Protein AF-A0A2T3JIX6-F1 (afdb_monomer)

Structure (mmCIF, N/CA/C/O backbone):
data_AF-A0A2T3JIX6-F1
#
_entry.id   AF-A0A2T3JIX6-F1
#
loop_
_atom_site.group_PDB
_atom_site.id
_atom_site.type_symbol
_atom_site.label_atom_id
_atom_site.label_alt_id
_atom_site.label_comp_id
_atom_site.label_asym_id
_atom_site.label_entity_id
_atom_site.label_seq_id
_atom_site.pdbx_PDB_ins_code
_atom_site.Cartn_x
_atom_site.Cartn_y
_atom_site.Cartn_z
_atom_site.occupancy
_atom_site.B_iso_or_equiv
_atom_site.auth_seq_id
_atom_site.auth_comp_id
_atom_site.auth_asym_id
_atom_site.auth_atom_id
_atom_site.pdbx_PDB_model_num
ATOM 1 N N . MET A 1 1 ? -4.091 0.700 -24.085 1.00 51.75 1 MET A N 1
ATOM 2 C CA . MET A 1 1 ? -4.841 1.792 -23.420 1.00 51.75 1 MET A CA 1
ATOM 3 C C . MET A 1 1 ? -4.729 3.030 -24.299 1.00 51.75 1 MET A C 1
ATOM 5 O O . MET A 1 1 ? -3.618 3.293 -24.739 1.00 51.75 1 MET A O 1
ATOM 9 N N . ASN A 1 2 ? -5.826 3.727 -24.624 1.00 71.25 2 ASN A N 1
ATOM 10 C CA . ASN A 1 2 ? -5.736 4.951 -25.437 1.00 71.25 2 ASN A CA 1
ATOM 11 C C . ASN A 1 2 ? -5.083 6.096 -24.624 1.00 71.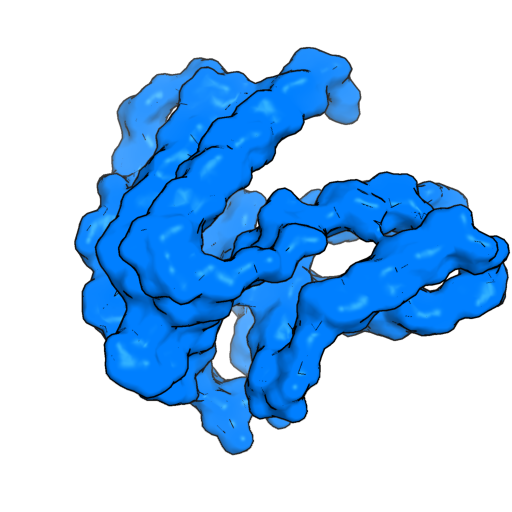25 2 ASN A C 1
ATOM 13 O O . ASN A 1 2 ? -5.014 6.024 -23.393 1.00 71.25 2 ASN A O 1
ATOM 17 N N . GLN A 1 3 ? -4.574 7.126 -25.305 1.00 70.81 3 GLN A N 1
ATOM 18 C CA . GLN A 1 3 ? -3.868 8.246 -24.663 1.00 70.81 3 GLN A CA 1
ATOM 19 C C . GLN A 1 3 ? -4.748 9.018 -23.665 1.00 70.81 3 GLN A C 1
ATOM 21 O O . GLN A 1 3 ? -4.260 9.422 -22.613 1.00 70.81 3 GLN A O 1
ATOM 26 N N . GLU A 1 4 ? -6.046 9.151 -23.934 1.00 72.88 4 GLU A N 1
ATOM 27 C CA . GLU A 1 4 ? -6.990 9.851 -23.054 1.00 72.88 4 GLU A CA 1
ATOM 28 C C . GLU A 1 4 ? -7.147 9.150 -21.700 1.00 72.88 4 GLU A C 1
ATOM 30 O O . GLU A 1 4 ? -7.058 9.788 -20.652 1.00 72.88 4 GLU A O 1
ATOM 35 N N . LYS A 1 5 ? -7.300 7.818 -21.695 1.00 68.25 5 LYS A N 1
ATOM 36 C CA . LYS A 1 5 ? -7.358 7.023 -20.458 1.00 68.25 5 LYS A CA 1
ATOM 37 C C . LYS A 1 5 ? -6.071 7.136 -19.647 1.00 68.25 5 LYS A C 1
ATOM 39 O O . LYS A 1 5 ? -6.138 7.196 -18.423 1.00 68.25 5 LYS A O 1
ATOM 44 N N . LYS A 1 6 ? -4.914 7.208 -20.312 1.00 67.69 6 LYS A N 1
ATOM 45 C CA . LYS A 1 6 ? -3.623 7.430 -19.646 1.00 67.69 6 LYS A CA 1
ATOM 46 C C . LYS A 1 6 ? -3.575 8.803 -18.959 1.00 67.69 6 LYS A C 1
ATOM 48 O O . LYS A 1 6 ? -3.275 8.860 -17.772 1.00 67.69 6 LYS A O 1
ATOM 53 N N . ALA A 1 7 ? -3.934 9.873 -19.669 1.00 75.25 7 ALA A N 1
ATOM 54 C CA . ALA A 1 7 ? -3.933 11.238 -19.133 1.00 75.25 7 ALA A CA 1
ATOM 55 C C . ALA A 1 7 ? -4.925 11.417 -17.968 1.00 75.25 7 ALA A C 1
ATOM 57 O O . ALA A 1 7 ? -4.628 12.098 -16.985 1.00 75.25 7 ALA A O 1
ATOM 58 N N . MET A 1 8 ? -6.090 10.763 -18.043 1.00 73.81 8 MET A N 1
ATOM 59 C CA . MET A 1 8 ? -7.035 10.697 -16.928 1.00 73.81 8 MET A CA 1
ATOM 60 C C . MET A 1 8 ? -6.398 10.007 -15.719 1.00 73.81 8 MET A C 1
ATOM 62 O O . MET A 1 8 ? -6.316 10.603 -14.650 1.00 73.81 8 MET A O 1
ATOM 66 N N . LEU A 1 9 ? -5.861 8.795 -15.870 1.00 66.19 9 LEU A N 1
ATOM 67 C CA . LEU A 1 9 ? -5.210 8.107 -14.751 1.00 66.19 9 LEU A CA 1
ATOM 68 C C . LEU A 1 9 ? -4.103 8.962 -14.120 1.00 66.19 9 LEU A C 1
ATOM 70 O O . LEU A 1 9 ? -4.109 9.148 -12.909 1.00 66.19 9 LEU A O 1
ATOM 74 N N . GLU A 1 10 ? -3.225 9.572 -14.914 1.00 71.44 10 GLU A N 1
ATOM 75 C CA . GLU A 1 10 ? -2.163 10.461 -14.421 1.00 71.44 10 GLU A CA 1
ATOM 76 C C . GLU A 1 10 ? -2.704 11.645 -13.606 1.00 71.44 10 GLU A C 1
ATOM 78 O O . GLU A 1 10 ? -2.185 11.947 -12.527 1.00 71.44 10 GLU A O 1
ATOM 83 N N . LYS A 1 11 ? -3.791 12.273 -14.064 1.00 79.00 11 LYS A N 1
ATOM 84 C CA . LYS A 1 11 ? -4.452 13.362 -13.335 1.00 79.00 11 LYS A CA 1
ATOM 85 C C . LYS A 1 11 ? -5.057 12.883 -12.016 1.00 79.00 11 LYS A C 1
ATOM 87 O O . LYS A 1 11 ? -4.941 13.583 -11.012 1.00 79.00 11 LYS A O 1
ATOM 92 N N . ALA A 1 12 ? -5.668 11.699 -11.992 1.00 72.56 12 ALA A N 1
ATOM 93 C CA . ALA A 1 12 ? -6.184 11.106 -10.760 1.00 72.56 12 ALA A CA 1
ATOM 94 C C . ALA A 1 12 ? -5.047 10.824 -9.769 1.00 72.56 12 ALA A C 1
ATOM 96 O O . ALA A 1 12 ? -5.126 11.282 -8.629 1.00 72.56 12 ALA A O 1
ATOM 97 N N . LEU A 1 13 ? -3.975 10.158 -10.228 1.00 75.00 13 LEU A N 1
ATOM 98 C CA . LEU A 1 13 ? -2.759 9.885 -9.448 1.00 75.00 13 LEU A CA 1
ATOM 99 C C . LEU A 1 13 ? -2.216 11.164 -8.814 1.00 75.00 13 LEU A C 1
ATOM 101 O O . LEU A 1 13 ? -1.870 11.171 -7.637 1.00 75.00 13 LEU A O 1
ATOM 105 N N . TYR A 1 14 ? -2.149 12.251 -9.581 1.00 81.00 14 TYR A N 1
ATOM 106 C CA . TYR A 1 14 ? -1.662 13.535 -9.093 1.00 81.00 14 TYR A CA 1
ATOM 107 C C . TYR A 1 14 ? -2.560 14.127 -7.998 1.00 81.00 14 TYR A C 1
ATOM 109 O O . TYR A 1 14 ? -2.063 14.547 -6.953 1.00 81.00 14 TYR A O 1
ATOM 117 N N . LEU A 1 15 ? -3.881 14.114 -8.199 1.00 83.50 15 LEU A N 1
ATOM 118 C CA . LEU A 1 15 ? -4.833 14.690 -7.248 1.00 83.50 15 LEU A CA 1
ATOM 119 C C . LEU A 1 15 ? -4.812 13.977 -5.897 1.00 83.50 15 LEU A C 1
ATOM 121 O O . LEU A 1 15 ? -4.695 14.640 -4.870 1.00 83.50 15 LEU A O 1
ATOM 125 N N . TYR A 1 16 ? -4.866 12.646 -5.863 1.00 84.44 16 TYR A N 1
ATOM 126 C CA . TYR A 1 16 ? -4.855 11.972 -4.566 1.00 84.44 16 TYR A CA 1
ATOM 127 C C . TYR A 1 16 ? -3.449 11.887 -3.952 1.00 84.44 16 TYR A C 1
ATOM 129 O O . TYR A 1 16 ? -3.345 11.814 -2.731 1.00 84.44 16 TYR A O 1
ATOM 137 N N . LYS A 1 17 ? -2.362 11.989 -4.738 1.00 88.12 17 LYS A N 1
ATOM 138 C CA . LYS A 1 17 ? -1.009 12.214 -4.189 1.00 88.12 17 LYS A CA 1
ATOM 139 C C . LYS A 1 17 ? -0.944 13.493 -3.363 1.00 88.12 17 LYS A C 1
ATOM 141 O O . LYS A 1 17 ? -0.400 13.466 -2.266 1.00 88.12 17 LYS A O 1
ATOM 146 N N . ILE A 1 18 ? -1.537 14.586 -3.843 1.00 89.06 18 ILE A N 1
ATOM 147 C CA . ILE A 1 18 ? -1.629 15.835 -3.072 1.00 89.06 18 ILE A CA 1
ATOM 148 C C . ILE A 1 18 ? -2.363 15.598 -1.747 1.00 89.06 18 ILE A C 1
ATOM 150 O O . ILE A 1 18 ? -1.921 16.055 -0.697 1.00 89.06 18 ILE A O 1
ATOM 154 N N . GLU A 1 19 ? -3.467 14.856 -1.777 1.00 92.12 19 GLU A N 1
ATOM 155 C CA . GLU A 1 19 ? -4.252 14.563 -0.573 1.00 92.12 19 GLU A CA 1
ATOM 156 C C . GLU A 1 19 ? -3.515 13.643 0.408 1.00 92.12 19 GLU A C 1
ATOM 158 O O . GLU A 1 19 ? -3.636 13.810 1.622 1.00 92.12 19 GLU A O 1
ATOM 163 N N . PHE A 1 20 ? -2.692 12.723 -0.096 1.00 93.12 20 PHE A N 1
ATOM 164 C CA . PHE A 1 20 ? -1.795 11.914 0.725 1.00 93.12 20 PHE A CA 1
ATOM 165 C C . PHE A 1 20 ? -0.772 12.783 1.457 1.00 93.12 20 PHE A C 1
ATOM 167 O O . PHE A 1 20 ? -0.615 12.657 2.671 1.00 93.12 20 PHE A O 1
ATOM 174 N N . VAL A 1 21 ? -0.124 13.706 0.737 1.00 92.00 21 VAL A N 1
ATOM 175 C CA . VAL A 1 21 ? 0.856 14.638 1.312 1.00 92.00 21 VAL A CA 1
ATOM 176 C C . VAL A 1 21 ? 0.207 15.502 2.387 1.00 92.00 21 VAL A C 1
ATOM 178 O O . VAL A 1 21 ? 0.692 15.527 3.514 1.00 92.00 21 VAL A O 1
ATOM 181 N N . LYS A 1 22 ? -0.956 16.100 2.105 1.00 93.81 22 LYS A N 1
ATOM 182 C CA . LYS A 1 22 ? -1.716 16.875 3.101 1.00 93.81 22 LYS A CA 1
ATOM 183 C C . LYS A 1 22 ? -2.040 16.056 4.352 1.00 93.81 22 LYS A C 1
ATOM 185 O O . LYS A 1 22 ? -1.955 16.558 5.474 1.00 93.81 22 LYS A O 1
ATOM 190 N N . ALA A 1 23 ? -2.443 14.796 4.183 1.00 94.12 23 ALA A N 1
ATOM 191 C CA . ALA A 1 23 ? -2.776 13.915 5.297 1.00 94.12 23 ALA A CA 1
ATOM 192 C C . ALA A 1 23 ? -1.540 13.565 6.149 1.00 94.12 23 ALA A C 1
ATOM 194 O O . ALA A 1 23 ? -1.624 13.531 7.387 1.00 94.12 23 ALA A O 1
ATOM 195 N N . ALA A 1 24 ? -0.398 13.341 5.502 1.00 94.38 24 ALA A N 1
ATOM 196 C CA . ALA A 1 24 ? 0.878 13.104 6.159 1.00 94.38 24 ALA A CA 1
ATOM 197 C C . ALA A 1 24 ? 1.371 14.355 6.906 1.00 94.38 24 ALA A C 1
ATOM 199 O O . ALA A 1 24 ? 1.625 14.276 8.108 1.00 94.38 24 ALA A O 1
ATOM 200 N N . GLU A 1 25 ? 1.378 15.525 6.264 1.00 94.12 25 GLU A N 1
ATOM 201 C CA . GLU A 1 25 ? 1.746 16.816 6.867 1.00 94.12 25 GLU A CA 1
ATOM 202 C C . GLU A 1 25 ? 0.890 17.140 8.094 1.00 94.12 25 GLU A C 1
ATOM 204 O O . GLU A 1 25 ? 1.413 17.425 9.174 1.00 94.12 25 GLU A O 1
ATOM 209 N N . LYS A 1 26 ? -0.438 16.997 7.977 1.00 94.00 26 LYS A N 1
ATOM 210 C CA . LYS A 1 26 ? -1.377 17.191 9.096 1.00 94.00 26 LYS A CA 1
ATOM 211 C C . LYS A 1 26 ? -1.073 16.272 10.281 1.00 94.00 26 LYS A C 1
ATOM 213 O O . LYS A 1 26 ? -1.377 16.609 11.424 1.00 94.00 26 LYS A O 1
ATOM 218 N N . SER A 1 27 ? -0.487 15.109 10.016 1.00 94.38 27 SER A N 1
ATOM 219 C CA . SER A 1 27 ? -0.112 14.130 11.036 1.00 94.38 27 SER A CA 1
ATOM 220 C C . SER A 1 27 ? 1.334 14.267 11.522 1.00 94.38 27 SER A C 1
ATOM 222 O O . SER A 1 27 ? 1.693 13.562 12.472 1.00 94.38 27 SER A O 1
ATOM 224 N N . ARG A 1 28 ? 2.131 15.157 10.905 1.00 94.69 28 ARG A N 1
ATOM 225 C CA . ARG A 1 28 ? 3.599 15.220 11.017 1.00 94.69 28 ARG A CA 1
ATOM 226 C C . ARG A 1 28 ? 4.252 13.861 10.740 1.00 94.69 28 ARG A C 1
ATOM 228 O O . ARG A 1 28 ? 5.137 13.438 11.475 1.00 94.69 28 ARG A O 1
ATOM 235 N N . ALA A 1 29 ? 3.726 13.152 9.744 1.00 96.06 29 ALA A N 1
ATOM 236 C CA . ALA A 1 29 ? 4.234 11.861 9.312 1.00 96.06 29 ALA A CA 1
ATOM 237 C C . ALA A 1 29 ? 5.460 12.042 8.406 1.00 96.06 29 ALA A C 1
ATOM 239 O O . ALA A 1 29 ? 5.522 12.994 7.628 1.00 96.06 29 ALA A O 1
ATOM 240 N N . GLU A 1 30 ? 6.406 11.113 8.492 1.00 95.69 30 GLU A N 1
ATOM 241 C CA . GLU A 1 30 ? 7.517 11.012 7.541 1.00 95.69 30 GLU A CA 1
ATOM 242 C C . GLU A 1 30 ? 7.007 10.388 6.241 1.00 95.69 30 GLU A C 1
ATOM 244 O O . GLU A 1 30 ? 6.217 9.449 6.294 1.00 95.69 30 GLU A O 1
ATOM 249 N N . ILE A 1 31 ? 7.428 10.901 5.082 1.00 94.62 31 ILE A N 1
ATOM 250 C CA . ILE A 1 31 ? 6.978 10.406 3.777 1.00 94.62 31 ILE A CA 1
ATOM 251 C C . ILE A 1 31 ? 8.169 9.865 2.997 1.00 94.62 31 ILE A C 1
ATOM 253 O O . ILE A 1 31 ? 9.113 10.607 2.731 1.00 94.62 31 ILE A O 1
ATOM 257 N N . ASN A 1 32 ? 8.059 8.620 2.534 1.00 93.38 32 ASN A N 1
ATOM 258 C CA . ASN A 1 32 ? 8.997 8.032 1.582 1.00 93.38 32 ASN A CA 1
ATOM 259 C C . ASN A 1 32 ? 8.276 7.785 0.254 1.00 93.38 32 ASN A C 1
ATOM 261 O O . ASN A 1 32 ? 7.358 6.966 0.165 1.00 93.38 32 ASN A O 1
ATOM 265 N N . TYR A 1 33 ? 8.683 8.513 -0.788 1.00 88.50 33 TYR A N 1
ATOM 266 C CA . TYR A 1 33 ? 8.044 8.446 -2.101 1.00 88.50 33 TYR A CA 1
ATOM 267 C C . TYR A 1 33 ? 8.621 7.329 -2.950 1.00 88.50 33 TYR A C 1
ATOM 269 O O . TYR A 1 33 ? 9.780 7.384 -3.362 1.00 88.50 33 TYR A O 1
ATOM 277 N N . LEU A 1 34 ? 7.769 6.374 -3.312 1.00 87.06 34 LEU A N 1
ATOM 278 C CA . LEU A 1 34 ? 8.092 5.391 -4.328 1.00 87.06 34 LEU A CA 1
ATOM 279 C C . LEU A 1 34 ? 6.831 4.733 -4.886 1.00 87.06 34 LEU A C 1
ATOM 281 O O . LEU A 1 34 ? 6.430 3.635 -4.503 1.00 87.06 34 LEU A O 1
ATOM 285 N N . GLY A 1 35 ? 6.190 5.430 -5.821 1.00 83.38 35 GLY A N 1
ATOM 286 C CA . GLY A 1 35 ? 5.043 4.880 -6.527 1.00 83.38 35 GLY A CA 1
ATOM 287 C C . GLY A 1 35 ? 5.465 3.742 -7.453 1.00 83.38 35 GLY A C 1
ATOM 288 O O . GLY A 1 35 ? 6.452 3.871 -8.181 1.00 83.38 35 GLY A O 1
ATOM 289 N N . GLN A 1 36 ? 4.667 2.676 -7.490 1.00 81.56 36 GLN A N 1
ATOM 290 C CA . GLN A 1 36 ? 4.875 1.467 -8.287 1.00 81.56 36 GLN A CA 1
ATOM 291 C C . GLN A 1 36 ? 5.279 1.807 -9.721 1.00 81.56 36 GLN A C 1
ATOM 293 O O . GLN A 1 36 ? 6.298 1.326 -10.200 1.00 81.56 36 GLN A O 1
ATOM 298 N N . HIS A 1 37 ? 4.574 2.750 -10.353 1.00 78.06 37 HIS A N 1
ATOM 299 C CA . HIS A 1 37 ? 4.809 3.199 -11.727 1.00 78.06 37 HIS A CA 1
ATOM 300 C C . HIS A 1 37 ? 6.268 3.564 -12.042 1.00 78.06 37 HIS A C 1
ATOM 302 O O . HIS A 1 37 ? 6.721 3.324 -13.158 1.00 78.06 37 HIS A O 1
ATOM 308 N N . SER A 1 38 ? 7.014 4.093 -11.066 1.00 74.12 38 SER A N 1
ATOM 309 C CA . SER A 1 38 ? 8.423 4.461 -11.248 1.00 74.12 38 SER A CA 1
ATOM 310 C C . SER A 1 38 ? 9.340 3.252 -11.465 1.00 74.12 38 SER A C 1
ATOM 312 O O . SER A 1 38 ? 10.257 3.326 -12.277 1.00 74.12 38 SER A O 1
ATOM 314 N N . LEU A 1 39 ? 9.058 2.130 -10.798 1.00 76.38 39 LEU A N 1
ATOM 315 C CA . LEU A 1 39 ? 9.734 0.853 -11.022 1.00 76.38 39 LEU A CA 1
ATOM 316 C C . LEU A 1 39 ? 9.152 0.131 -12.245 1.00 76.38 39 LEU A C 1
ATOM 318 O O . LEU A 1 39 ? 9.898 -0.438 -13.042 1.00 76.38 39 LEU A O 1
ATOM 322 N N . LEU A 1 40 ? 7.825 0.178 -12.415 1.00 73.81 40 LEU A N 1
ATOM 323 C CA . LEU A 1 40 ? 7.119 -0.495 -13.511 1.00 73.81 40 LEU A CA 1
ATOM 324 C C . LEU A 1 40 ? 7.676 -0.079 -14.872 1.00 73.81 40 LEU A C 1
ATOM 326 O O . LEU A 1 40 ? 8.023 -0.935 -15.677 1.00 73.81 40 LEU A O 1
ATOM 330 N N . TRP A 1 41 ? 7.819 1.222 -15.126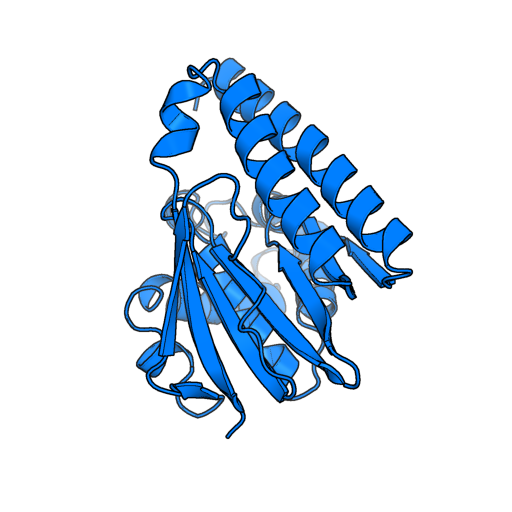 1.00 70.94 41 TRP A N 1
ATOM 331 C CA . TRP A 1 41 ? 8.283 1.701 -16.430 1.00 70.94 41 TRP A CA 1
ATOM 332 C C . TRP A 1 41 ? 9.734 1.325 -16.735 1.00 70.94 41 TRP A C 1
ATOM 334 O O . TRP A 1 41 ? 10.036 1.011 -17.882 1.00 70.94 41 TRP A O 1
ATOM 344 N N . GLY A 1 42 ? 10.611 1.290 -15.728 1.00 68.44 42 GLY A N 1
ATOM 345 C CA . GLY A 1 42 ? 12.008 0.871 -15.903 1.00 68.44 42 GLY A CA 1
ATOM 346 C C . GLY A 1 42 ? 12.185 -0.639 -16.109 1.00 68.44 42 GLY A C 1
ATOM 347 O O . GLY A 1 42 ? 13.254 -1.091 -16.518 1.00 68.44 42 GLY A O 1
ATOM 348 N N . THR A 1 43 ? 11.146 -1.433 -15.830 1.00 71.44 43 THR A N 1
ATOM 349 C CA . THR A 1 43 ? 11.209 -2.903 -15.835 1.00 71.44 43 THR A CA 1
ATOM 350 C C . THR A 1 43 ? 10.293 -3.562 -16.869 1.00 71.44 43 THR A C 1
ATOM 352 O O . THR A 1 43 ? 10.220 -4.787 -16.910 1.00 71.44 43 THR A O 1
ATOM 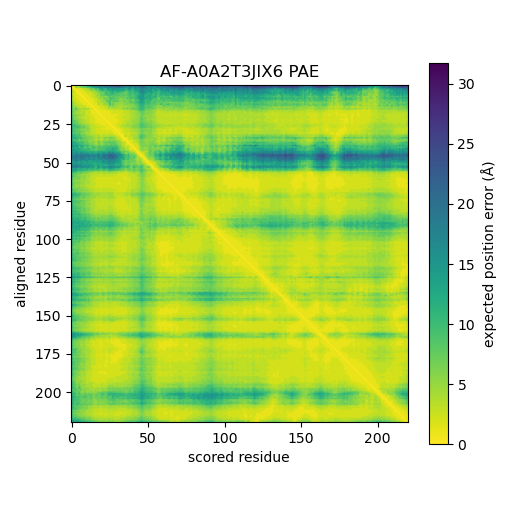355 N N . MET A 1 44 ? 9.613 -2.800 -17.733 1.00 70.75 44 MET A N 1
ATOM 356 C CA . MET A 1 44 ? 8.835 -3.343 -18.859 1.00 70.75 44 MET A CA 1
ATOM 357 C C . MET A 1 44 ? 9.754 -3.754 -20.023 1.00 70.75 44 MET A C 1
ATOM 359 O O . MET A 1 44 ? 10.608 -2.976 -20.434 1.00 70.75 44 MET A O 1
ATOM 363 N N . GLY A 1 45 ? 9.555 -4.944 -20.604 1.00 60.28 45 GLY A N 1
ATOM 364 C CA . GLY A 1 45 ? 10.330 -5.393 -21.770 1.00 60.28 45 GLY A CA 1
ATOM 365 C C . GLY A 1 45 ? 10.261 -6.898 -22.034 1.00 60.28 45 GLY A C 1
ATOM 366 O O . GLY A 1 45 ? 9.629 -7.632 -21.275 1.00 60.28 45 GLY A O 1
ATOM 367 N N . ALA A 1 46 ? 10.921 -7.353 -23.105 1.00 55.00 46 ALA A N 1
ATOM 368 C CA . ALA A 1 46 ? 10.926 -8.754 -23.546 1.00 55.00 46 ALA A CA 1
ATOM 369 C C . ALA A 1 46 ? 11.569 -9.728 -22.535 1.00 55.00 46 ALA A C 1
ATOM 371 O O . ALA A 1 46 ? 11.152 -10.882 -22.487 1.00 55.00 46 ALA A O 1
ATOM 372 N N . ASN A 1 47 ? 12.491 -9.261 -21.678 1.00 56.72 47 ASN A N 1
ATOM 373 C CA . ASN A 1 47 ? 12.970 -10.009 -20.501 1.00 56.72 47 ASN A CA 1
ATOM 374 C C . ASN A 1 47 ? 12.629 -9.297 -19.175 1.00 56.72 47 ASN A C 1
ATOM 376 O O . ASN A 1 47 ? 13.108 -9.668 -18.101 1.00 56.72 47 ASN A O 1
ATOM 380 N N . GLY A 1 48 ? 11.751 -8.296 -19.261 1.00 59.56 48 GLY A N 1
ATOM 381 C CA . GLY A 1 48 ? 11.252 -7.527 -18.141 1.00 59.56 48 GLY A CA 1
ATOM 382 C C . GLY A 1 48 ? 10.055 -8.199 -17.475 1.00 59.56 48 GLY A C 1
ATOM 383 O O . GLY A 1 48 ? 9.828 -9.413 -17.531 1.00 59.56 48 GLY A O 1
ATOM 384 N N . ILE A 1 49 ? 9.258 -7.400 -16.786 1.00 61.88 49 ILE A N 1
ATOM 385 C CA . ILE A 1 49 ? 8.071 -7.860 -16.082 1.00 61.88 49 ILE A CA 1
ATOM 386 C C . ILE A 1 49 ? 6.851 -7.595 -16.968 1.00 61.88 49 ILE A C 1
ATOM 388 O O . ILE A 1 49 ? 6.688 -6.501 -17.514 1.00 61.88 49 ILE A O 1
ATOM 392 N N . SER A 1 50 ? 6.019 -8.628 -17.151 1.00 65.12 50 SER A N 1
ATOM 393 C CA . SER A 1 50 ? 4.888 -8.589 -18.080 1.00 65.12 50 SER A CA 1
ATOM 394 C C . SER A 1 50 ? 3.925 -7.449 -17.728 1.00 65.12 50 SER A C 1
ATOM 396 O O . SER A 1 50 ? 3.474 -7.373 -16.585 1.00 65.12 50 SER A O 1
ATOM 398 N N . PRO A 1 51 ? 3.514 -6.609 -18.697 1.00 64.19 51 PRO A N 1
AT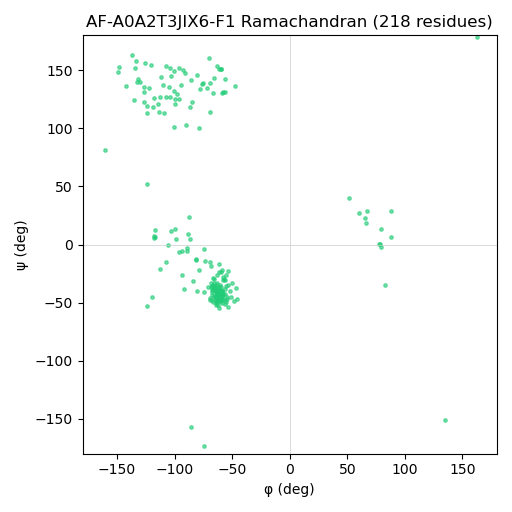OM 399 C CA . PRO A 1 51 ? 2.503 -5.577 -18.469 1.00 64.19 51 PRO A CA 1
ATOM 400 C C . PRO A 1 51 ? 1.181 -6.135 -17.924 1.00 64.19 51 PRO A C 1
ATOM 402 O O . PRO A 1 51 ? 0.498 -5.455 -17.165 1.00 64.19 51 PRO A O 1
ATOM 405 N N . ALA A 1 52 ? 0.833 -7.377 -18.282 1.00 64.75 52 ALA A N 1
ATOM 406 C CA . ALA A 1 52 ? -0.371 -8.047 -17.798 1.00 64.75 52 ALA A CA 1
ATOM 407 C C . ALA A 1 52 ? -0.288 -8.383 -16.303 1.00 64.75 52 ALA A C 1
ATOM 409 O O . ALA A 1 52 ? -1.280 -8.256 -15.595 1.00 64.75 52 ALA A O 1
ATOM 410 N N . PHE A 1 53 ? 0.900 -8.760 -15.821 1.00 64.81 53 PHE A N 1
ATOM 411 C CA . PHE A 1 53 ? 1.133 -9.039 -14.406 1.00 64.81 53 PHE A CA 1
ATOM 412 C C . PHE A 1 53 ? 0.988 -7.779 -13.534 1.00 64.81 53 PHE A C 1
ATOM 414 O O . PHE A 1 53 ? 0.583 -7.847 -12.378 1.00 64.81 53 PHE A O 1
ATOM 421 N N . TRP A 1 54 ? 1.283 -6.609 -14.096 1.00 69.00 54 TRP A N 1
ATOM 422 C CA . TRP A 1 54 ? 1.283 -5.362 -13.342 1.00 69.00 54 TRP A CA 1
ATOM 423 C C . TRP A 1 54 ? -0.092 -4.726 -13.133 1.00 69.00 54 TRP A C 1
ATOM 425 O O . TRP A 1 54 ? -0.238 -3.847 -12.279 1.00 69.00 54 TRP A O 1
ATOM 435 N N . PHE A 1 55 ? -1.122 -5.178 -13.851 1.00 64.75 55 PHE A N 1
ATOM 436 C CA . PHE A 1 55 ? -2.494 -4.789 -13.537 1.00 64.75 55 PHE A CA 1
ATOM 437 C C . PHE A 1 55 ? -2.916 -5.420 -12.206 1.00 64.75 55 PHE A C 1
ATOM 439 O O . PHE A 1 55 ? -3.039 -6.631 -12.093 1.00 64.75 55 PHE A O 1
ATOM 446 N N . GLY A 1 56 ? -3.142 -4.587 -11.186 1.00 70.56 56 GLY A N 1
ATOM 447 C CA . GLY A 1 56 ? -3.539 -5.053 -9.852 1.00 70.56 56 GLY A CA 1
ATOM 448 C C . GLY A 1 56 ? -2.373 -5.395 -8.918 1.00 70.56 56 GLY A C 1
ATOM 449 O O . GLY A 1 56 ? -2.605 -5.834 -7.792 1.00 70.56 56 GLY A O 1
ATOM 450 N N . VAL A 1 57 ? -1.124 -5.126 -9.314 1.00 86.62 57 VAL A N 1
ATOM 451 C CA . VAL A 1 57 ? 0.058 -5.463 -8.498 1.00 86.62 57 VAL A CA 1
ATOM 452 C C . VAL A 1 57 ? 0.113 -4.772 -7.132 1.00 86.62 57 VAL A C 1
ATOM 454 O O . VAL A 1 57 ? 0.810 -5.236 -6.232 1.00 86.62 57 VAL A O 1
ATOM 457 N N . CYS A 1 58 ? -0.678 -3.714 -6.940 1.00 92.50 58 CYS A N 1
ATOM 458 C CA . CYS A 1 58 ? -0.883 -3.070 -5.645 1.00 92.50 58 CYS A CA 1
ATOM 459 C C . CYS A 1 58 ? -1.153 -4.074 -4.509 1.00 92.50 58 CYS A C 1
ATOM 461 O O . CYS A 1 58 ? -0.619 -3.905 -3.416 1.00 92.50 58 CYS A O 1
ATOM 463 N N . ALA A 1 59 ? -1.887 -5.160 -4.775 1.00 94.06 59 ALA A N 1
ATOM 464 C CA . ALA A 1 59 ? -2.129 -6.220 -3.799 1.00 94.06 59 ALA A CA 1
ATOM 465 C C . ALA A 1 59 ? -0.844 -6.950 -3.388 1.00 94.06 59 ALA A C 1
ATOM 467 O O . ALA A 1 59 ? -0.568 -7.095 -2.197 1.00 94.06 59 ALA A O 1
ATOM 468 N N . GLY A 1 60 ? -0.024 -7.354 -4.364 1.00 94.69 60 GLY A N 1
ATOM 469 C CA . GLY A 1 60 ? 1.261 -8.002 -4.099 1.00 94.69 60 GLY A CA 1
ATOM 470 C C . GLY A 1 60 ? 2.216 -7.075 -3.351 1.00 94.69 60 GLY A C 1
ATOM 471 O O . GLY A 1 60 ? 2.807 -7.481 -2.356 1.00 94.69 60 GLY A O 1
ATOM 472 N N . LEU A 1 61 ? 2.296 -5.810 -3.769 1.00 95.50 61 LEU A N 1
ATOM 473 C CA . LEU A 1 61 ? 3.121 -4.790 -3.119 1.00 95.50 61 LEU A CA 1
ATOM 474 C C . LEU A 1 61 ? 2.686 -4.521 -1.672 1.00 95.50 61 LEU A C 1
ATOM 476 O O . LEU A 1 61 ? 3.534 -4.418 -0.794 1.00 95.50 61 LEU A O 1
ATOM 480 N N . ALA A 1 62 ? 1.383 -4.435 -1.397 1.00 97.50 62 ALA A N 1
ATOM 481 C CA . ALA A 1 62 ? 0.859 -4.235 -0.044 1.00 97.50 62 ALA A CA 1
ATOM 482 C C . ALA A 1 62 ? 1.171 -5.424 0.888 1.00 97.50 62 ALA A C 1
ATOM 484 O O . ALA A 1 62 ? 1.504 -5.241 2.064 1.00 97.50 62 ALA A O 1
ATOM 485 N N . ILE A 1 63 ? 1.098 -6.650 0.363 1.00 97.75 63 ILE A N 1
ATOM 486 C CA . ILE A 1 63 ? 1.464 -7.866 1.100 1.00 97.75 63 ILE A CA 1
ATOM 487 C C . ILE A 1 63 ? 2.973 -7.893 1.377 1.00 97.75 63 ILE A C 1
ATOM 489 O O . ILE A 1 63 ? 3.373 -8.122 2.517 1.00 97.75 63 ILE A O 1
ATOM 493 N N . GLU A 1 64 ? 3.812 -7.627 0.374 1.00 97.25 64 GLU A N 1
ATOM 494 C CA . GLU A 1 64 ? 5.271 -7.593 0.550 1.00 97.25 64 GLU A CA 1
ATOM 495 C C . GLU A 1 64 ? 5.712 -6.476 1.499 1.00 97.25 64 GLU A C 1
ATOM 497 O O . GLU A 1 64 ? 6.526 -6.722 2.388 1.00 97.25 64 GLU A O 1
ATOM 502 N N . TRP A 1 65 ? 5.100 -5.290 1.423 1.00 98.00 65 TRP A N 1
ATOM 503 C CA . TRP A 1 65 ? 5.348 -4.221 2.393 1.00 98.00 65 TRP A CA 1
ATOM 504 C C . TRP A 1 65 ? 5.107 -4.697 3.828 1.00 98.00 65 TRP A C 1
ATOM 506 O O . TRP A 1 65 ? 5.944 -4.483 4.704 1.00 98.00 65 TRP A O 1
ATOM 516 N N . THR A 1 66 ? 4.001 -5.414 4.058 1.00 98.19 66 THR A N 1
ATOM 517 C CA . THR A 1 66 ? 3.679 -5.986 5.374 1.00 98.19 66 THR A CA 1
ATOM 518 C C . THR A 1 66 ? 4.768 -6.954 5.831 1.00 98.19 66 THR A C 1
ATOM 520 O O . THR A 1 66 ? 5.229 -6.864 6.969 1.00 98.19 66 THR A O 1
ATOM 523 N N . LYS A 1 67 ? 5.227 -7.849 4.947 1.00 97.81 67 LYS A N 1
ATOM 524 C CA . LYS A 1 67 ? 6.264 -8.833 5.285 1.00 97.81 67 LYS A CA 1
ATOM 525 C C . LYS A 1 67 ? 7.580 -8.182 5.685 1.00 97.81 67 LYS A C 1
ATOM 527 O O . LYS A 1 67 ? 8.157 -8.548 6.705 1.00 97.81 67 LYS A O 1
ATOM 532 N N . TYR A 1 68 ? 8.022 -7.200 4.906 1.00 96.69 68 TYR A N 1
ATOM 533 C CA . TYR A 1 68 ? 9.237 -6.439 5.183 1.00 96.69 68 TYR A CA 1
ATOM 534 C C . TYR A 1 68 ? 9.121 -5.666 6.496 1.00 96.69 68 TYR A C 1
ATOM 536 O O . TYR A 1 68 ? 10.043 -5.699 7.311 1.00 96.69 68 TYR A O 1
ATOM 544 N N . ARG A 1 69 ? 7.972 -5.025 6.739 1.00 95.88 69 ARG A N 1
ATOM 545 C CA . ARG A 1 69 ? 7.754 -4.226 7.947 1.00 95.88 69 ARG A CA 1
ATOM 546 C C . ARG A 1 69 ? 7.793 -5.073 9.217 1.00 95.88 69 ARG A C 1
ATOM 548 O O . ARG A 1 69 ? 8.403 -4.646 10.193 1.00 95.88 69 ARG A O 1
ATOM 555 N N . VAL A 1 70 ? 7.214 -6.278 9.195 1.00 96.38 70 VAL A N 1
ATOM 556 C CA . VAL A 1 70 ? 7.224 -7.210 10.340 1.00 96.38 70 VAL A CA 1
ATOM 557 C C . VAL A 1 70 ? 8.641 -7.573 10.774 1.00 96.38 70 VAL A C 1
ATOM 559 O O . VAL A 1 70 ? 8.909 -7.629 11.971 1.00 96.38 70 VAL A O 1
ATOM 562 N N . VAL A 1 71 ? 9.554 -7.773 9.824 1.00 94.75 71 VAL A N 1
ATOM 563 C CA . VAL A 1 71 ? 10.957 -8.113 10.117 1.00 94.75 71 VAL A CA 1
ATOM 564 C C . VAL A 1 71 ? 11.854 -6.882 10.312 1.00 94.75 71 VAL A C 1
ATOM 566 O O . VAL A 1 71 ? 13.069 -7.020 10.396 1.00 94.75 71 VAL A O 1
ATOM 569 N N . GLY A 1 72 ? 11.278 -5.676 10.385 1.00 93.38 72 GLY A N 1
ATOM 570 C CA . GLY A 1 72 ? 12.016 -4.431 10.624 1.00 93.38 72 GLY A CA 1
ATOM 571 C C . GLY A 1 72 ? 12.734 -3.852 9.400 1.00 93.38 72 GLY A C 1
ATOM 572 O O . GLY A 1 72 ? 13.542 -2.940 9.553 1.00 93.38 72 GLY A O 1
ATOM 573 N N . ASN A 1 73 ? 12.433 -4.337 8.192 1.00 94.00 73 ASN A N 1
ATOM 574 C CA . ASN A 1 73 ? 13.059 -3.879 6.952 1.00 94.00 73 ASN A CA 1
ATOM 575 C C . ASN A 1 73 ? 12.221 -2.808 6.236 1.00 94.00 73 ASN A C 1
ATOM 577 O O . ASN A 1 73 ? 10.990 -2.784 6.314 1.00 94.00 73 ASN A O 1
ATOM 581 N N . SER A 1 74 ? 12.897 -1.938 5.478 1.00 92.75 74 SER A N 1
ATOM 582 C CA . SER A 1 74 ? 12.257 -0.923 4.632 1.00 92.75 74 SER A CA 1
ATOM 583 C C . SER A 1 74 ? 11.993 -1.471 3.231 1.00 92.75 74 SER A C 1
ATOM 585 O O . SER A 1 74 ? 12.898 -1.541 2.395 1.00 92.75 74 SER A O 1
ATOM 587 N N . PHE A 1 75 ? 10.736 -1.827 2.954 1.00 93.50 75 PHE A N 1
ATOM 588 C CA . PHE A 1 75 ? 10.326 -2.248 1.612 1.00 93.50 75 PHE A CA 1
ATOM 589 C C . PHE A 1 75 ? 10.531 -1.138 0.578 1.00 93.50 75 PHE A C 1
ATOM 591 O O . PHE A 1 75 ? 10.983 -1.400 -0.534 1.00 93.50 75 PHE A O 1
ATOM 598 N N . VAL A 1 76 ? 10.249 0.113 0.957 1.00 92.94 76 VAL A N 1
ATOM 599 C CA . VAL A 1 76 ? 10.409 1.271 0.071 1.00 92.94 76 VAL A CA 1
ATOM 600 C C . VAL A 1 76 ? 11.876 1.470 -0.316 1.00 92.94 76 VAL A C 1
ATOM 602 O O . VAL A 1 76 ? 12.163 1.667 -1.491 1.00 92.94 76 VAL A O 1
ATOM 605 N N . SER A 1 77 ? 12.825 1.309 0.609 1.00 91.75 77 SER A N 1
ATOM 606 C CA . SER A 1 77 ? 14.258 1.387 0.279 1.00 91.75 77 SER A CA 1
ATOM 607 C C . SER A 1 77 ? 14.716 0.237 -0.630 1.00 91.75 77 SER A C 1
ATOM 609 O O . SER A 1 77 ? 15.532 0.441 -1.531 1.00 91.75 77 SER A O 1
ATOM 611 N N . THR A 1 78 ? 14.181 -0.975 -0.441 1.00 91.12 78 THR A N 1
ATOM 612 C CA . THR A 1 78 ? 14.473 -2.115 -1.329 1.00 91.12 78 THR A CA 1
ATOM 613 C C . THR A 1 78 ? 13.932 -1.885 -2.739 1.00 91.12 78 THR A C 1
ATOM 615 O O . THR A 1 78 ? 14.645 -2.103 -3.719 1.00 91.12 78 THR A O 1
ATOM 618 N N . LEU A 1 79 ? 12.698 -1.395 -2.858 1.00 90.31 79 LEU A N 1
ATOM 619 C CA . LEU A 1 79 ? 12.114 -1.028 -4.143 1.00 90.31 79 LEU A CA 1
ATOM 620 C C . LEU A 1 79 ? 12.895 0.119 -4.817 1.00 90.31 79 LEU A C 1
ATOM 622 O O . LEU A 1 79 ? 13.014 0.125 -6.039 1.00 90.31 79 LEU A O 1
ATOM 626 N N . ASP A 1 80 ? 13.443 1.075 -4.060 1.00 90.19 80 ASP A N 1
ATOM 627 C CA . ASP A 1 80 ? 14.244 2.172 -4.623 1.00 90.19 80 ASP A CA 1
ATOM 628 C C . ASP A 1 80 ? 15.604 1.688 -5.145 1.00 90.19 80 ASP A C 1
ATOM 630 O O . ASP A 1 80 ? 16.066 2.090 -6.217 1.00 90.19 80 ASP A O 1
ATOM 634 N N . SER A 1 81 ? 16.206 0.729 -4.441 1.00 89.38 81 SER A N 1
ATOM 635 C CA . SER A 1 81 ? 17.409 0.034 -4.911 1.00 89.38 81 SER A CA 1
ATOM 636 C C . SER A 1 81 ? 17.133 -0.705 -6.223 1.00 89.38 81 SER A C 1
ATOM 638 O O . SER A 1 81 ? 17.912 -0.614 -7.171 1.00 89.38 81 SER A O 1
ATOM 640 N N . ALA A 1 82 ? 15.978 -1.369 -6.321 1.00 87.81 82 ALA A N 1
ATOM 641 C CA . ALA A 1 82 ? 15.536 -2.027 -7.547 1.00 87.81 82 ALA A CA 1
ATOM 642 C C . ALA A 1 82 ? 15.236 -1.030 -8.673 1.00 87.81 82 ALA A C 1
ATOM 644 O O . ALA A 1 82 ? 15.572 -1.276 -9.827 1.00 87.81 82 ALA A O 1
ATOM 645 N N . ARG A 1 83 ? 14.644 0.125 -8.354 1.00 86.81 83 ARG A N 1
ATOM 646 C CA . ARG A 1 83 ? 14.433 1.209 -9.319 1.00 86.81 83 ARG A CA 1
ATOM 647 C C . ARG A 1 83 ? 15.767 1.686 -9.881 1.00 86.81 83 ARG A C 1
ATOM 649 O O . ARG A 1 83 ? 15.897 1.816 -11.092 1.00 86.81 83 ARG A O 1
ATOM 656 N N . SER A 1 84 ? 16.755 1.901 -9.021 1.00 86.69 84 SER A N 1
ATOM 657 C CA . SER A 1 84 ? 18.099 2.304 -9.435 1.00 86.69 84 SER A CA 1
ATOM 658 C C . SER A 1 84 ? 18.725 1.258 -10.360 1.00 86.69 84 SER A C 1
ATOM 660 O O . SER A 1 84 ? 19.149 1.601 -11.461 1.00 86.69 84 SER A O 1
ATOM 662 N N . GLU A 1 85 ? 18.670 -0.025 -9.981 1.00 87.12 85 GLU A N 1
ATOM 663 C CA . GLU A 1 85 ? 19.134 -1.151 -10.806 1.00 87.12 85 GLU A CA 1
ATOM 664 C C . GLU A 1 85 ? 18.448 -1.189 -12.187 1.00 87.12 85 GLU A C 1
ATOM 666 O O . GLU A 1 85 ? 19.101 -1.444 -13.199 1.00 87.12 85 GLU A O 1
ATOM 671 N N . ALA A 1 86 ? 17.152 -0.869 -12.270 1.00 83.50 86 ALA A N 1
ATOM 672 C CA . ALA A 1 86 ? 16.416 -0.848 -13.536 1.00 83.50 86 ALA A CA 1
ATOM 673 C C . ALA A 1 86 ? 16.951 0.201 -14.525 1.00 83.50 86 ALA A C 1
ATOM 675 O O . ALA A 1 86 ? 16.907 -0.029 -15.735 1.00 83.50 86 ALA A O 1
ATOM 676 N N . PHE A 1 87 ? 17.441 1.339 -14.028 1.00 81.69 87 PHE A N 1
ATOM 677 C CA . PHE A 1 87 ? 17.888 2.453 -14.869 1.00 81.69 87 PHE A CA 1
ATOM 678 C C . PHE A 1 87 ? 19.384 2.439 -15.179 1.00 81.69 87 PHE A C 1
ATOM 680 O O . PHE A 1 87 ? 19.775 2.984 -16.209 1.00 81.69 87 PHE A O 1
ATOM 687 N N . ILE A 1 88 ? 20.212 1.833 -14.324 1.00 85.00 88 ILE A N 1
ATOM 688 C CA . ILE A 1 88 ? 21.678 1.904 -14.460 1.00 85.00 88 ILE A CA 1
ATOM 689 C C . ILE A 1 88 ? 22.331 0.564 -14.811 1.00 85.00 88 ILE A C 1
ATOM 691 O O . ILE A 1 88 ? 23.441 0.557 -15.336 1.00 85.00 88 ILE A O 1
ATOM 695 N N . THR A 1 89 ? 21.660 -0.561 -14.550 1.00 83.31 89 THR A N 1
ATOM 696 C CA . THR A 1 89 ? 22.240 -1.899 -14.723 1.00 83.31 89 THR A CA 1
ATOM 697 C C . THR A 1 89 ? 21.677 -2.583 -15.978 1.00 83.31 89 THR A C 1
ATOM 699 O O . THR A 1 89 ? 20.455 -2.556 -16.201 1.00 83.31 89 THR A O 1
ATOM 702 N N . PRO A 1 90 ? 22.518 -3.235 -16.808 1.00 82.06 90 PRO A N 1
ATOM 703 C CA . PRO A 1 90 ? 22.056 -4.056 -17.927 1.00 82.06 90 PRO A CA 1
ATOM 704 C C . PRO A 1 90 ? 21.088 -5.156 -17.479 1.00 82.06 90 PRO A C 1
ATOM 706 O O . PRO A 1 90 ? 21.276 -5.769 -16.434 1.00 82.06 90 PRO A O 1
ATOM 709 N N . GLU A 1 91 ? 20.066 -5.451 -18.288 1.00 76.69 91 GLU A N 1
ATOM 710 C CA . GLU A 1 91 ? 18.959 -6.359 -17.930 1.00 76.69 91 GLU A CA 1
ATOM 711 C C . GLU A 1 91 ? 19.407 -7.737 -17.411 1.00 76.69 91 GLU A C 1
ATOM 713 O O . GLU A 1 91 ? 18.857 -8.232 -16.430 1.00 76.69 91 GLU A O 1
ATOM 718 N N . LYS A 1 92 ? 20.447 -8.326 -18.014 1.00 79.00 92 LYS A N 1
ATOM 719 C CA . LYS A 1 92 ? 20.975 -9.654 -17.649 1.00 79.00 92 LYS A CA 1
ATOM 720 C C . LYS A 1 92 ? 21.668 -9.700 -16.282 1.00 79.00 92 LYS A C 1
ATOM 722 O O . LYS A 1 92 ? 21.908 -10.785 -15.762 1.00 79.00 92 LYS A O 1
ATOM 727 N N . GLU A 1 93 ? 21.994 -8.545 -15.711 1.00 81.75 93 GLU A N 1
ATOM 728 C CA . GLU A 1 93 ? 22.751 -8.415 -14.463 1.00 81.75 93 GLU A CA 1
ATOM 729 C C . GLU A 1 93 ? 21.862 -7.996 -13.279 1.00 81.75 93 GLU A C 1
ATOM 731 O O . GLU A 1 93 ? 22.345 -7.894 -12.152 1.00 81.75 93 GLU A O 1
ATOM 736 N N . ARG A 1 94 ? 20.555 -7.791 -13.514 1.00 84.19 94 ARG A N 1
ATOM 737 C CA . ARG A 1 94 ? 19.600 -7.283 -12.519 1.00 84.19 94 ARG A CA 1
ATOM 738 C C . ARG A 1 94 ? 19.146 -8.379 -11.552 1.00 84.19 94 ARG A C 1
ATOM 740 O O . ARG A 1 94 ? 18.264 -9.176 -11.874 1.00 84.19 94 ARG A O 1
ATOM 747 N N . LYS A 1 95 ? 19.723 -8.428 -10.354 1.00 83.44 95 LYS A N 1
ATOM 748 C CA . LYS A 1 95 ? 19.435 -9.456 -9.338 1.00 83.44 95 LYS A CA 1
ATOM 749 C C . LYS A 1 95 ? 18.330 -9.036 -8.370 1.00 83.44 95 LYS A C 1
ATOM 751 O O . LYS A 1 95 ? 17.507 -9.874 -7.999 1.00 83.44 95 LYS A O 1
ATOM 756 N N . ILE A 1 96 ? 18.279 -7.762 -7.976 1.00 85.19 96 ILE A N 1
ATOM 757 C CA . ILE A 1 96 ? 17.314 -7.271 -6.974 1.00 85.19 96 ILE A CA 1
ATOM 758 C C . ILE A 1 96 ? 15.903 -7.302 -7.565 1.00 85.19 96 ILE A C 1
ATOM 760 O O . ILE A 1 96 ? 14.975 -7.833 -6.950 1.00 85.19 96 ILE A O 1
ATOM 764 N N . ILE A 1 97 ? 15.750 -6.811 -8.796 1.00 82.88 97 ILE A N 1
ATOM 765 C CA . ILE A 1 97 ? 14.476 -6.820 -9.527 1.00 82.88 97 ILE A CA 1
ATOM 766 C C . ILE A 1 97 ? 13.946 -8.241 -9.717 1.00 82.88 97 ILE A C 1
ATOM 768 O O . ILE A 1 97 ? 12.752 -8.465 -9.539 1.00 82.88 97 ILE A O 1
ATOM 772 N N . ALA A 1 98 ? 14.808 -9.202 -10.061 1.00 80.94 98 ALA A N 1
ATOM 773 C CA . ALA A 1 98 ? 14.394 -10.586 -10.283 1.00 80.94 98 ALA A CA 1
ATOM 774 C C . ALA A 1 98 ? 13.825 -11.227 -9.006 1.00 80.94 98 ALA A C 1
ATOM 776 O O . ALA A 1 98 ? 12.780 -11.879 -9.062 1.00 80.94 98 ALA A O 1
ATOM 777 N N . SER A 1 99 ? 14.468 -10.990 -7.856 1.00 84.75 99 SER A N 1
ATOM 778 C CA . SER A 1 99 ? 13.975 -11.460 -6.556 1.00 84.75 99 SER A CA 1
ATOM 779 C C . SER A 1 99 ? 12.638 -10.811 -6.198 1.00 84.75 99 SER A C 1
ATOM 781 O O . SER A 1 99 ? 11.656 -11.510 -5.952 1.00 84.75 99 SER A O 1
ATOM 783 N N . LEU A 1 100 ? 12.565 -9.476 -6.250 1.00 87.25 100 LEU A N 1
ATOM 784 C CA . LEU A 1 100 ? 11.342 -8.735 -5.930 1.00 87.25 100 LEU A CA 1
ATOM 785 C C . LEU A 1 100 ? 10.173 -9.130 -6.828 1.00 87.25 100 LEU A C 1
ATOM 787 O O . LEU A 1 100 ? 9.055 -9.284 -6.346 1.00 87.25 100 LEU A O 1
ATOM 791 N N . LYS A 1 101 ? 10.423 -9.324 -8.127 1.00 84.75 101 LYS A N 1
ATOM 792 C CA . LYS A 1 101 ? 9.417 -9.790 -9.085 1.00 84.75 101 LYS A CA 1
ATOM 793 C C . LYS A 1 101 ? 8.768 -11.079 -8.598 1.00 84.75 101 LYS A C 1
ATOM 795 O O . LYS A 1 101 ? 7.548 -11.135 -8.507 1.00 84.75 101 LYS A O 1
ATOM 800 N N . ALA A 1 102 ? 9.570 -12.094 -8.280 1.00 85.69 102 ALA A N 1
ATOM 801 C CA . ALA A 1 102 ? 9.060 -13.397 -7.867 1.00 85.69 102 ALA A CA 1
ATOM 802 C C . ALA A 1 102 ? 8.235 -13.309 -6.573 1.00 85.69 102 ALA A C 1
ATOM 804 O O . ALA A 1 102 ? 7.186 -13.950 -6.457 1.00 85.69 102 ALA A O 1
ATOM 805 N N . ASP A 1 103 ? 8.674 -12.487 -5.620 1.00 91.00 103 ASP A N 1
ATOM 806 C CA . ASP A 1 103 ? 7.987 -12.302 -4.343 1.00 91.00 103 ASP A CA 1
ATOM 807 C C . ASP A 1 103 ? 6.655 -11.561 -4.511 1.00 91.00 103 ASP A C 1
ATOM 809 O O . ASP A 1 103 ? 5.613 -12.040 -4.052 1.00 91.00 103 ASP A O 1
ATOM 813 N N . ILE A 1 104 ? 6.659 -10.451 -5.254 1.00 91.06 104 ILE A N 1
ATOM 814 C CA . ILE A 1 104 ? 5.457 -9.670 -5.566 1.00 91.06 104 ILE A CA 1
ATOM 815 C C . ILE A 1 104 ? 4.476 -10.507 -6.400 1.00 91.06 104 ILE A C 1
ATOM 817 O O . ILE A 1 104 ? 3.277 -10.482 -6.123 1.00 91.06 104 ILE A O 1
ATOM 821 N N . GLU A 1 105 ? 4.958 -11.283 -7.378 1.00 88.31 105 GLU A N 1
ATOM 822 C CA . GLU A 1 105 ? 4.145 -12.202 -8.188 1.00 88.31 105 GLU A CA 1
ATOM 823 C C . GLU A 1 105 ? 3.441 -13.242 -7.331 1.00 88.31 105 GLU A C 1
ATOM 825 O O . GLU A 1 105 ? 2.222 -13.421 -7.429 1.00 88.31 105 GLU A O 1
ATOM 830 N N . ARG A 1 106 ? 4.198 -13.911 -6.463 1.00 91.75 106 ARG A N 1
ATOM 831 C CA . ARG A 1 106 ? 3.659 -14.913 -5.547 1.00 91.75 106 ARG A CA 1
ATOM 832 C C . ARG A 1 106 ? 2.618 -14.300 -4.616 1.00 91.75 106 ARG A C 1
ATOM 834 O O . ARG A 1 106 ? 1.547 -14.875 -4.450 1.00 91.75 106 ARG A O 1
ATOM 841 N N . SER A 1 107 ? 2.895 -13.130 -4.050 1.00 94.75 107 SER A N 1
ATOM 842 C CA . SER A 1 107 ? 1.963 -12.442 -3.155 1.00 94.75 107 SER A CA 1
ATOM 843 C C . SER A 1 107 ? 0.709 -11.947 -3.857 1.00 94.75 107 SER A C 1
ATOM 845 O O . SER A 1 107 ? -0.387 -12.128 -3.335 1.00 94.75 107 SER A O 1
ATOM 847 N N . HIS A 1 108 ? 0.833 -11.397 -5.064 1.00 92.25 108 HIS A N 1
ATOM 848 C CA . HIS A 1 108 ? -0.314 -10.955 -5.851 1.00 92.25 108 HIS A CA 1
ATOM 849 C C . HIS A 1 108 ? -1.249 -12.123 -6.201 1.00 92.25 108 HIS A C 1
ATOM 851 O O . HIS A 1 108 ? -2.460 -12.013 -6.030 1.00 92.25 108 HIS A O 1
ATOM 857 N N . ARG A 1 109 ? -0.703 -13.281 -6.604 1.00 91.38 109 ARG A N 1
ATOM 858 C CA . ARG A 1 109 ? -1.505 -14.497 -6.859 1.00 91.38 109 ARG A CA 1
ATOM 859 C C . ARG A 1 109 ? -2.250 -14.998 -5.619 1.00 91.38 109 ARG A C 1
ATOM 861 O O . ARG A 1 109 ? -3.253 -15.689 -5.751 1.00 91.38 109 ARG A O 1
ATOM 868 N N . LEU A 1 110 ? -1.762 -14.658 -4.429 1.00 94.00 110 LEU A N 1
ATOM 869 C CA . LEU A 1 110 ? -2.348 -15.032 -3.144 1.00 94.00 110 LEU A CA 1
ATOM 870 C C . LEU A 1 110 ? -3.181 -13.905 -2.511 1.00 94.00 110 LEU A C 1
ATOM 872 O O . LEU A 1 110 ? -3.532 -14.011 -1.338 1.00 94.00 110 LEU A O 1
ATOM 876 N N . GLN A 1 111 ? -3.529 -12.847 -3.254 1.00 92.69 111 GLN A N 1
ATOM 877 C CA . GLN A 1 111 ? -4.273 -11.696 -2.716 1.00 92.69 111 GLN A CA 1
ATOM 878 C C . GLN A 1 111 ? -5.631 -12.064 -2.096 1.00 92.69 111 GLN A C 1
ATOM 880 O O . GLN A 1 111 ? -6.044 -11.438 -1.123 1.00 92.69 111 GLN A O 1
ATOM 885 N N . ASP A 1 112 ? -6.283 -13.114 -2.603 1.00 92.12 112 ASP A N 1
ATOM 886 C CA . ASP A 1 112 ? -7.552 -13.631 -2.069 1.00 92.12 112 ASP A CA 1
ATOM 887 C C . ASP A 1 112 ? -7.350 -14.686 -0.965 1.00 92.12 112 ASP A C 1
ATOM 889 O O . ASP A 1 112 ? -8.298 -15.131 -0.322 1.00 92.12 112 ASP A O 1
ATOM 893 N N . GLN A 1 113 ? -6.101 -15.086 -0.717 1.00 95.00 113 GLN A N 1
ATOM 894 C CA . GLN A 1 113 ? -5.695 -16.081 0.275 1.00 95.00 113 GLN A CA 1
ATOM 895 C C . GLN A 1 113 ? -4.668 -15.475 1.240 1.00 95.00 113 GLN A C 1
ATOM 897 O O . GLN A 1 113 ? -3.593 -16.034 1.461 1.00 95.00 113 GLN A O 1
ATOM 902 N N . LEU A 1 114 ? -4.990 -14.322 1.835 1.00 95.56 114 LEU A N 1
ATOM 903 C CA . LEU A 1 114 ? -4.051 -13.540 2.654 1.00 95.56 114 LEU A CA 1
ATOM 904 C C . LEU A 1 114 ? -3.396 -14.341 3.793 1.00 95.56 114 LEU A C 1
ATOM 906 O O . LEU A 1 114 ? -2.223 -14.134 4.092 1.00 95.56 114 LEU A O 1
ATOM 910 N N . THR A 1 115 ? -4.114 -15.291 4.401 1.00 95.44 115 THR A N 1
ATOM 911 C CA . THR A 1 115 ? -3.549 -16.201 5.414 1.00 95.44 115 THR A CA 1
ATOM 912 C C . THR A 1 115 ? -2.394 -17.037 4.863 1.00 95.44 115 THR A C 1
ATOM 914 O O . THR A 1 115 ? -1.401 -17.239 5.557 1.00 95.44 115 THR A O 1
ATOM 917 N N . LEU A 1 116 ? -2.500 -17.509 3.618 1.00 96.62 116 LEU A N 1
ATOM 918 C CA . LEU A 1 116 ? -1.420 -18.221 2.938 1.00 96.62 116 LEU A CA 1
ATOM 919 C C . LEU A 1 116 ? -0.317 -17.249 2.502 1.00 96.62 116 LEU A C 1
ATOM 921 O O . LEU A 1 116 ? 0.860 -17.551 2.679 1.00 96.62 116 LEU A O 1
ATOM 925 N N . ALA A 1 117 ? -0.691 -16.070 1.995 1.00 96.62 117 ALA A N 1
ATOM 926 C CA . ALA A 1 117 ? 0.250 -15.046 1.540 1.00 96.62 117 ALA A CA 1
ATOM 927 C C . ALA A 1 117 ? 1.193 -14.559 2.652 1.00 96.62 117 ALA A C 1
ATOM 929 O O . ALA A 1 117 ? 2.361 -14.287 2.380 1.00 96.62 117 ALA A O 1
ATOM 930 N N . LEU A 1 118 ? 0.694 -14.462 3.889 1.00 96.75 118 LEU A N 1
ATOM 931 C CA . LEU A 1 118 ? 1.420 -13.972 5.068 1.00 96.75 118 LEU A CA 1
ATOM 932 C C . LEU A 1 118 ? 1.886 -15.092 6.013 1.00 96.75 118 LEU A C 1
ATOM 934 O O . LEU A 1 118 ? 2.321 -14.814 7.134 1.00 96.75 118 LEU A O 1
ATOM 938 N N . LYS A 1 119 ? 1.809 -16.359 5.588 1.00 95.50 119 LYS A N 1
ATOM 939 C CA . LYS A 1 119 ? 2.222 -17.507 6.403 1.00 95.50 119 LYS A CA 1
ATOM 940 C C . LYS A 1 119 ? 3.678 -17.362 6.856 1.00 95.50 119 LYS A C 1
ATOM 942 O O . LYS A 1 119 ? 4.562 -17.116 6.045 1.00 95.50 119 LYS A O 1
ATOM 947 N N . GLY A 1 120 ? 3.920 -17.566 8.151 1.00 94.75 120 GLY A N 1
ATOM 948 C CA . GLY A 1 120 ? 5.255 -17.439 8.749 1.00 94.75 120 GLY A CA 1
ATOM 949 C C . GLY A 1 120 ? 5.684 -15.996 9.035 1.00 94.75 120 GLY A C 1
ATOM 950 O O . GLY A 1 120 ? 6.749 -15.797 9.604 1.00 94.75 120 GLY A O 1
ATOM 951 N N . THR A 1 121 ? 4.856 -15.004 8.695 1.00 96.31 121 THR A N 1
ATOM 952 C CA . THR A 1 121 ? 5.110 -13.585 8.989 1.00 96.31 121 THR A CA 1
ATOM 953 C C . THR A 1 121 ? 4.016 -12.991 9.869 1.00 96.31 121 THR A C 1
ATOM 955 O O . THR A 1 121 ? 4.295 -12.326 10.863 1.00 96.31 121 THR A O 1
ATOM 958 N N . CYS A 1 122 ? 2.754 -13.269 9.543 1.00 97.00 122 CYS A N 1
ATOM 959 C CA . CYS A 1 122 ? 1.612 -12.870 10.351 1.00 97.00 122 CYS A CA 1
ATOM 960 C C . CYS A 1 122 ? 0.630 -14.026 10.547 1.00 97.00 122 CYS A C 1
ATOM 962 O O . CYS A 1 122 ? 0.538 -14.943 9.730 1.00 97.00 122 CYS A O 1
ATOM 964 N N . LYS A 1 123 ? -0.173 -13.934 11.607 1.00 96.19 123 LYS A N 1
ATOM 965 C CA . LYS A 1 123 ? -1.357 -14.768 11.835 1.00 96.19 123 LYS A CA 1
ATOM 966 C C . LYS A 1 123 ? -2.635 -13.929 11.694 1.00 96.19 123 LYS A C 1
ATOM 968 O O . LYS A 1 123 ? -2.672 -12.797 12.187 1.00 96.19 123 LYS A O 1
ATOM 973 N N . PRO A 1 124 ? -3.685 -14.435 11.023 1.00 93.75 124 PRO A N 1
ATOM 974 C CA . PRO A 1 124 ? -4.964 -13.735 10.955 1.00 93.75 124 PRO A CA 1
ATOM 975 C C . PRO A 1 124 ? -5.601 -13.669 12.344 1.00 93.75 124 PRO A C 1
ATOM 977 O O . PRO A 1 124 ? -5.537 -14.633 13.106 1.00 93.75 124 PRO A O 1
ATOM 980 N N . THR A 1 125 ? -6.273 -12.563 12.662 1.00 94.50 125 THR A N 1
ATOM 981 C CA . THR A 1 125 ? -7.054 -12.463 13.912 1.00 94.50 125 THR A CA 1
ATOM 982 C C . THR A 1 125 ? -8.497 -12.945 13.751 1.00 94.50 125 THR A C 1
ATOM 984 O O . THR A 1 125 ? -9.265 -12.943 14.711 1.00 94.50 125 THR A O 1
ATOM 987 N N . GLY A 1 126 ? -8.886 -13.319 12.526 1.00 89.25 126 GLY A N 1
ATOM 988 C CA . GLY A 1 126 ? -10.262 -13.646 12.147 1.00 89.25 126 GLY A CA 1
ATOM 989 C C . GLY A 1 126 ? -11.151 -12.419 11.919 1.00 89.25 126 GLY A C 1
ATOM 990 O O . GLY A 1 126 ? -12.325 -12.574 11.593 1.00 89.25 126 GLY A O 1
ATOM 991 N N . LYS A 1 127 ? -10.622 -11.196 12.072 1.00 93.19 127 LYS A N 1
ATOM 992 C CA . LYS A 1 127 ? -11.408 -9.967 11.926 1.00 93.19 127 LYS A CA 1
ATOM 993 C C . LYS A 1 127 ? -11.287 -9.367 10.537 1.00 93.19 127 LYS A C 1
ATOM 995 O O . LYS A 1 127 ? -10.197 -9.030 10.074 1.00 93.19 127 LYS A O 1
ATOM 1000 N N . VAL A 1 128 ? -12.448 -9.170 9.923 1.00 92.81 128 VAL A N 1
ATOM 1001 C CA . VAL A 1 128 ? -12.614 -8.452 8.663 1.00 92.81 128 VAL A CA 1
ATOM 1002 C C . VAL A 1 128 ? -13.605 -7.323 8.899 1.00 92.81 128 VAL A C 1
ATOM 1004 O O . VAL A 1 128 ? -14.753 -7.556 9.276 1.00 92.81 128 VAL A O 1
ATOM 1007 N N . TYR A 1 129 ? -13.160 -6.092 8.688 1.00 92.94 129 TYR A N 1
ATOM 1008 C CA . TYR A 1 129 ? -14.002 -4.908 8.765 1.00 92.94 129 TYR A CA 1
ATOM 1009 C C . TYR A 1 129 ? -14.392 -4.473 7.368 1.00 92.94 129 TYR A C 1
ATOM 1011 O O . TYR A 1 129 ? -13.637 -4.636 6.406 1.00 92.94 129 TYR A O 1
ATOM 1019 N N . THR A 1 130 ? -15.569 -3.873 7.258 1.00 93.62 130 THR A N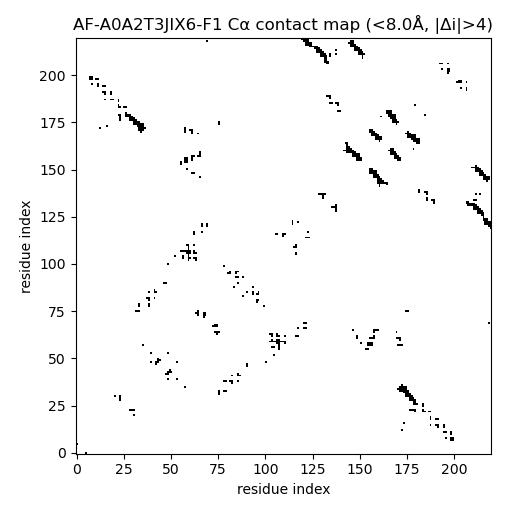 1
ATOM 1020 C CA . THR A 1 130 ? -15.977 -3.265 6.005 1.00 93.62 130 THR A CA 1
ATOM 1021 C C . THR A 1 130 ? -16.538 -1.879 6.228 1.00 93.62 130 THR A C 1
ATOM 1023 O O . THR A 1 130 ? -17.241 -1.632 7.207 1.00 93.62 130 THR A O 1
ATOM 1026 N N . SER A 1 131 ? -16.191 -0.969 5.328 1.00 93.81 131 SER A N 1
ATOM 1027 C CA . SER A 1 131 ? -16.584 0.429 5.409 1.00 93.81 131 SER A CA 1
ATOM 1028 C C . SER A 1 131 ? -17.060 0.897 4.048 1.00 93.81 131 SER A C 1
ATOM 1030 O O . SER A 1 131 ? -16.355 0.751 3.050 1.00 93.81 131 SER A O 1
ATOM 1032 N N . VAL A 1 132 ? -18.275 1.426 4.003 1.00 93.88 132 VAL A N 1
ATOM 1033 C CA . VAL A 1 132 ? -18.863 1.999 2.791 1.00 93.88 132 VAL A CA 1
ATOM 1034 C C . VAL A 1 132 ? -18.528 3.486 2.748 1.00 93.88 132 VAL A C 1
ATOM 1036 O O . VAL A 1 132 ? -18.394 4.131 3.793 1.00 93.88 132 VAL A O 1
ATOM 1039 N N . TYR A 1 133 ? -18.362 4.033 1.547 1.00 93.25 133 TYR A N 1
ATOM 1040 C CA . TYR A 1 133 ? -18.168 5.466 1.338 1.00 93.25 133 TYR A CA 1
ATOM 1041 C C . TYR A 1 133 ? -19.204 6.289 2.135 1.00 93.25 133 TYR A C 1
ATOM 1043 O O . TYR A 1 133 ? -20.384 5.931 2.133 1.00 93.25 133 TYR A O 1
ATOM 1051 N N . PRO A 1 134 ? -18.817 7.383 2.819 1.00 92.00 134 PRO A N 1
ATOM 1052 C CA . PRO A 1 134 ? -17.541 8.110 2.750 1.00 92.00 134 PRO A CA 1
ATOM 1053 C C . PRO A 1 134 ? -16.439 7.576 3.680 1.00 92.00 134 PRO A C 1
ATOM 1055 O O . PRO A 1 134 ? -15.515 8.303 4.032 1.00 92.00 134 PRO A O 1
ATOM 1058 N N . PHE A 1 135 ? -16.526 6.304 4.071 1.00 92.38 135 PHE A N 1
ATOM 1059 C CA . PHE A 1 135 ? -15.530 5.598 4.877 1.00 92.38 135 PHE A CA 1
ATOM 1060 C C . PHE A 1 135 ? -15.398 6.110 6.313 1.00 92.38 135 PHE A C 1
ATOM 1062 O O . PHE A 1 135 ? -14.344 5.990 6.936 1.00 92.38 135 PHE A O 1
ATOM 1069 N N . ASN A 1 136 ? -16.485 6.656 6.866 1.00 86.94 136 ASN A N 1
ATOM 1070 C CA . ASN A 1 136 ? -16.476 7.321 8.172 1.00 86.94 136 ASN A CA 1
ATOM 1071 C C . ASN A 1 136 ? -16.013 6.439 9.342 1.00 86.94 136 ASN A C 1
ATOM 1073 O O . ASN A 1 136 ? -15.595 6.954 10.373 1.00 86.94 136 ASN A O 1
ATOM 1077 N N . ASN A 1 137 ? -16.106 5.119 9.192 1.00 84.44 137 ASN A N 1
ATOM 1078 C CA . ASN A 1 137 ? -15.750 4.129 10.203 1.00 84.44 137 ASN A CA 1
ATOM 1079 C C . ASN A 1 137 ? -14.596 3.205 9.776 1.00 84.44 137 ASN A C 1
ATOM 1081 O O . ASN A 1 137 ? -14.302 2.253 10.494 1.00 84.44 137 ASN A O 1
ATOM 1085 N N . ALA A 1 138 ? -13.938 3.450 8.635 1.00 85.94 138 ALA A N 1
ATOM 1086 C CA . ALA A 1 138 ? -12.913 2.542 8.108 1.00 85.94 138 ALA A CA 1
ATOM 1087 C C . ALA A 1 138 ? -11.789 2.272 9.118 1.00 85.94 138 ALA A C 1
ATOM 1089 O O . ALA A 1 138 ? -11.302 1.151 9.227 1.00 85.94 138 ALA A O 1
ATOM 1090 N N . TYR A 1 139 ? -11.419 3.280 9.908 1.00 90.00 139 TYR A N 1
ATOM 1091 C CA . TYR A 1 139 ? -10.242 3.211 10.774 1.00 90.00 139 TYR A CA 1
ATOM 1092 C C . TYR A 1 139 ? -10.555 3.320 12.271 1.00 90.00 139 TYR A C 1
ATOM 1094 O O . TYR A 1 139 ? -9.639 3.385 13.096 1.00 90.00 139 TYR A O 1
ATOM 1102 N N . SER A 1 140 ? -11.835 3.318 12.657 1.00 85.38 140 SER A N 1
ATOM 1103 C CA . SER A 1 140 ? -12.235 3.455 14.064 1.00 85.38 140 SER A CA 1
ATOM 1104 C C . SER A 1 140 ? -11.746 2.271 14.900 1.00 85.38 140 SER A C 1
ATOM 1106 O O . SER A 1 140 ? -11.142 2.467 15.955 1.00 85.38 140 SER A O 1
ATOM 1108 N N . SER A 1 141 ? -11.907 1.056 14.374 1.00 85.81 141 SER A N 1
ATOM 1109 C CA . SER A 1 141 ? -11.670 -0.206 15.091 1.00 85.81 141 SER A CA 1
ATOM 1110 C C . SER A 1 141 ? -10.225 -0.708 15.044 1.00 85.81 141 SER A C 1
ATOM 1112 O O . SER A 1 141 ? -9.942 -1.789 15.557 1.00 85.81 141 SER A O 1
ATOM 1114 N N . LEU A 1 142 ? -9.304 0.061 14.452 1.00 92.75 142 LEU A N 1
ATOM 1115 C CA . LEU A 1 142 ? -7.897 -0.321 14.391 1.00 92.75 142 LEU A CA 1
ATOM 1116 C C . LEU A 1 142 ? -7.265 -0.330 15.787 1.00 92.75 142 LEU A C 1
ATOM 1118 O O . LEU A 1 142 ? -7.353 0.656 16.528 1.00 92.75 142 LEU A O 1
ATOM 1122 N N . LYS A 1 143 ? -6.591 -1.431 16.094 1.00 94.19 143 LYS A N 1
ATOM 1123 C CA . LYS A 1 143 ? -5.829 -1.700 17.313 1.00 94.19 143 LYS A CA 1
ATOM 1124 C C . LYS A 1 143 ? -4.330 -1.569 17.075 1.00 94.19 143 LYS A C 1
ATOM 1126 O O . LYS A 1 143 ? -3.854 -1.953 16.008 1.00 94.19 143 LYS A O 1
ATOM 1131 N N . GLU A 1 144 ? -3.625 -1.074 18.088 1.00 95.75 144 GLU A N 1
ATOM 1132 C CA . GLU A 1 144 ? -2.160 -1.020 18.119 1.00 95.75 144 GLU A CA 1
ATOM 1133 C C . GLU A 1 144 ? -1.532 -2.418 18.047 1.00 95.75 144 GLU A C 1
ATOM 1135 O O . GLU A 1 144 ? -2.128 -3.398 18.494 1.00 95.75 144 GLU A O 1
ATOM 1140 N N . GLY A 1 145 ? -0.324 -2.499 17.487 1.00 95.94 145 GLY A N 1
ATOM 1141 C CA . GLY A 1 145 ? 0.449 -3.734 17.336 1.00 95.94 145 GLY A CA 1
ATOM 1142 C C . GLY A 1 145 ? -0.016 -4.646 16.197 1.00 95.94 145 GLY A C 1
ATOM 1143 O O . GLY A 1 145 ? 0.574 -5.701 15.986 1.00 95.94 145 GLY A O 1
ATOM 1144 N N . ASN A 1 146 ? -1.045 -4.245 15.450 1.00 97.25 146 ASN A N 1
ATOM 1145 C CA . ASN A 1 146 ? -1.620 -5.038 14.369 1.00 97.25 146 ASN A CA 1
ATOM 1146 C C . ASN A 1 146 ? -1.270 -4.469 12.989 1.00 97.25 146 ASN A C 1
ATOM 1148 O O . ASN A 1 146 ? -1.104 -3.257 12.806 1.00 97.25 146 ASN A O 1
ATOM 1152 N N . TYR A 1 147 ? -1.258 -5.372 12.013 1.00 98.06 147 TYR A N 1
ATOM 1153 C CA . TYR A 1 147 ? -1.150 -5.087 10.589 1.00 98.06 147 TYR A CA 1
ATOM 1154 C C . TYR A 1 147 ? -2.509 -5.243 9.921 1.00 98.06 147 TYR A C 1
ATOM 1156 O O . TYR A 1 147 ? -3.349 -6.031 10.361 1.00 98.06 147 TYR A O 1
ATOM 1164 N N . TYR A 1 148 ? -2.726 -4.502 8.842 1.00 98.00 148 TYR A N 1
ATOM 1165 C CA . TYR A 1 148 ? -3.976 -4.561 8.107 1.00 98.00 148 TYR A CA 1
ATOM 1166 C C . TYR A 1 148 ? -3.739 -4.456 6.610 1.00 98.00 148 TYR A C 1
ATOM 1168 O O . TYR A 1 148 ? -3.008 -3.587 6.134 1.00 98.00 148 TYR A O 1
ATOM 1176 N N . TYR A 1 149 ? -4.441 -5.310 5.877 1.00 97.56 149 TYR A N 1
ATOM 1177 C CA . TYR A 1 149 ? -4.560 -5.240 4.429 1.00 97.56 149 TYR A CA 1
ATOM 1178 C C . TYR A 1 149 ? -5.896 -4.589 4.075 1.00 97.56 149 TYR A C 1
ATOM 1180 O O . TYR A 1 149 ? -6.947 -5.046 4.534 1.00 97.56 149 TYR A O 1
ATOM 1188 N N . VAL A 1 150 ? -5.866 -3.524 3.277 1.00 96.38 150 VAL A N 1
ATOM 1189 C CA . VAL A 1 150 ? -7.059 -2.787 2.845 1.00 96.38 150 VAL A CA 1
ATOM 1190 C C . VAL A 1 150 ? -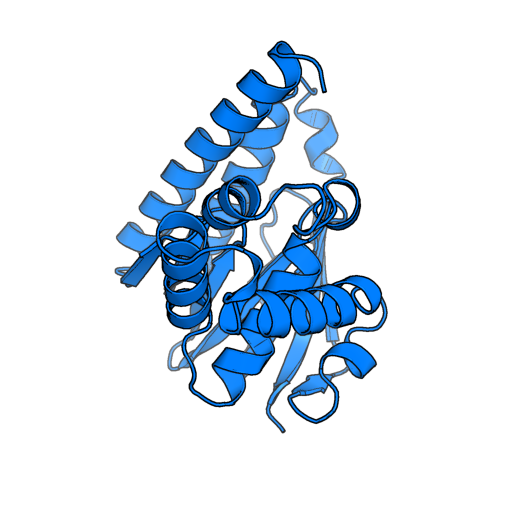7.245 -2.989 1.354 1.00 96.38 150 VAL A C 1
ATOM 1192 O O . VAL A 1 150 ? -6.342 -2.702 0.578 1.00 96.38 150 VAL A O 1
ATOM 1195 N N . SER A 1 151 ? -8.430 -3.428 0.943 1.00 94.88 151 SER A N 1
ATOM 1196 C CA . SER A 1 151 ? -8.791 -3.584 -0.463 1.00 94.88 151 SER A CA 1
ATOM 1197 C C . SER A 1 151 ? -10.080 -2.842 -0.785 1.00 94.88 151 SER A C 1
ATOM 1199 O O . SER A 1 151 ? -11.067 -2.921 -0.054 1.00 94.88 151 SER A O 1
ATOM 1201 N N . SER A 1 152 ? -10.069 -2.143 -1.914 1.00 90.81 152 SER A N 1
ATOM 1202 C CA . SER A 1 152 ? -11.250 -1.534 -2.539 1.00 90.81 152 SER A CA 1
ATOM 1203 C C . SER A 1 152 ? -11.821 -2.380 -3.685 1.00 90.81 152 SER A C 1
ATOM 1205 O O . SER A 1 152 ? -12.718 -1.930 -4.395 1.00 90.81 152 SER A O 1
ATOM 1207 N N . GLY A 1 153 ? -11.272 -3.578 -3.912 1.00 86.38 153 GLY A N 1
ATOM 1208 C CA . GLY A 1 153 ? -11.548 -4.428 -5.074 1.00 86.38 153 GLY A CA 1
ATOM 1209 C C . GLY A 1 153 ? -10.729 -4.060 -6.316 1.00 86.38 153 GLY A C 1
ATOM 1210 O O . GLY A 1 153 ? -10.308 -4.947 -7.044 1.00 86.38 153 GLY A O 1
ATOM 1211 N N . SER A 1 154 ? -10.443 -2.773 -6.535 1.00 84.12 154 SER A N 1
ATOM 1212 C CA . SER A 1 154 ? -9.626 -2.299 -7.667 1.00 84.12 154 SER A CA 1
ATOM 1213 C C . SER A 1 154 ? -8.225 -1.822 -7.272 1.00 84.12 154 SER A C 1
ATOM 1215 O O . SER A 1 154 ? -7.376 -1.613 -8.133 1.00 84.12 154 SER A O 1
ATOM 1217 N N . HIS A 1 155 ? -7.996 -1.589 -5.980 1.00 90.56 155 HIS A N 1
ATOM 1218 C CA . HIS A 1 155 ? -6.722 -1.142 -5.418 1.00 90.56 155 HIS A CA 1
ATOM 1219 C C . HIS A 1 155 ? -6.558 -1.692 -4.007 1.00 90.56 155 HIS A C 1
ATOM 1221 O O . HIS A 1 155 ? -7.557 -1.825 -3.286 1.00 90.56 155 HIS A O 1
ATOM 1227 N N . ALA A 1 156 ? -5.316 -1.956 -3.619 1.00 95.06 156 ALA A N 1
ATOM 1228 C CA . ALA A 1 156 ? -4.959 -2.470 -2.310 1.00 95.06 156 ALA A CA 1
ATOM 1229 C C . ALA A 1 156 ? -3.813 -1.675 -1.677 1.00 95.06 156 ALA A C 1
ATOM 1231 O O . ALA A 1 156 ? -2.881 -1.245 -2.356 1.00 95.06 156 ALA A O 1
ATOM 1232 N N . THR A 1 157 ? -3.899 -1.494 -0.364 1.00 96.94 157 THR A N 1
ATOM 1233 C CA . THR A 1 157 ? -2.939 -0.760 0.468 1.00 96.94 157 TH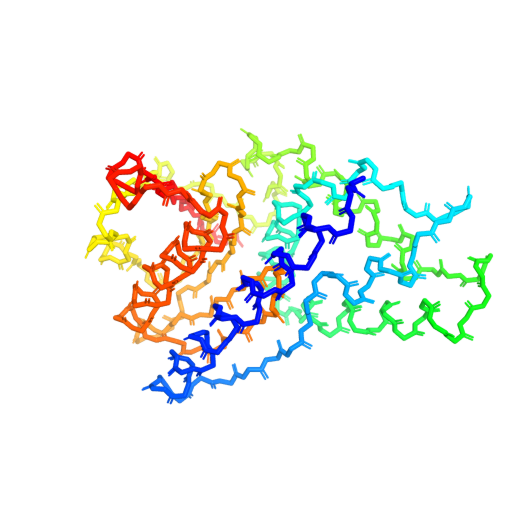R A CA 1
ATOM 1234 C C . THR A 1 157 ? -2.680 -1.542 1.753 1.00 96.94 157 THR A C 1
ATOM 1236 O O . THR A 1 15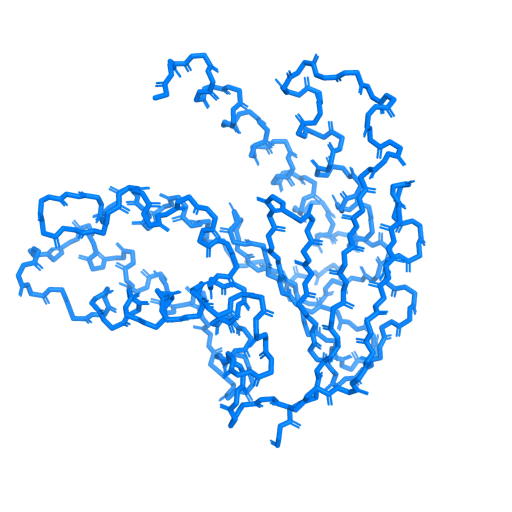7 ? -3.471 -2.410 2.132 1.00 96.94 157 THR A O 1
ATOM 1239 N N . ALA A 1 158 ? -1.604 -1.219 2.461 1.00 98.12 158 ALA A N 1
ATOM 1240 C CA . ALA A 1 158 ? -1.272 -1.852 3.736 1.00 98.12 158 ALA A CA 1
ATOM 1241 C C . ALA A 1 158 ? -1.086 -0.814 4.839 1.00 98.12 158 ALA A C 1
ATOM 1243 O O . ALA A 1 158 ? -0.796 0.353 4.575 1.00 98.12 158 ALA A O 1
ATOM 1244 N N . MET A 1 159 ? -1.268 -1.243 6.084 1.00 97.81 159 MET A N 1
ATOM 1245 C CA . MET A 1 159 ? -0.989 -0.405 7.240 1.00 97.81 159 MET A CA 1
ATOM 1246 C C . MET A 1 159 ? -0.522 -1.199 8.448 1.00 97.81 159 MET A C 1
ATOM 1248 O O . MET A 1 159 ? -0.913 -2.349 8.651 1.00 97.81 159 MET A O 1
ATOM 1252 N N . TYR A 1 160 ? 0.258 -0.531 9.285 1.00 98.00 160 TYR A N 1
ATOM 1253 C CA . TYR A 1 160 ? 0.625 -0.964 10.623 1.00 98.00 160 TYR A CA 1
ATOM 1254 C C . TYR A 1 160 ? 0.199 0.103 11.627 1.00 98.00 160 TYR A C 1
ATOM 1256 O O . TYR A 1 160 ? 0.413 1.295 11.409 1.00 98.00 160 TYR A O 1
ATOM 1264 N N . VAL A 1 161 ? -0.408 -0.311 12.736 1.00 97.25 161 VAL A N 1
ATOM 1265 C CA . VAL A 1 161 ? -0.792 0.613 13.809 1.00 97.25 161 VAL A CA 1
ATOM 1266 C C . VAL A 1 161 ? 0.245 0.509 14.915 1.00 97.25 161 VAL A C 1
ATOM 1268 O O . VAL A 1 161 ? 0.234 -0.424 15.717 1.00 97.25 161 VAL A O 1
ATOM 1271 N N . GLY A 1 162 ? 1.147 1.479 14.951 1.00 92.81 162 GLY A N 1
ATOM 1272 C CA . GLY A 1 162 ? 2.145 1.627 15.994 1.00 92.81 162 GLY A CA 1
ATOM 1273 C C . GLY A 1 162 ? 1.569 2.148 17.312 1.00 92.81 162 GLY A C 1
ATOM 1274 O O . GLY A 1 162 ? 0.361 2.316 17.498 1.00 92.81 162 GLY A O 1
ATOM 1275 N N . ARG A 1 163 ? 2.479 2.424 18.249 1.00 86.81 163 ARG A N 1
ATOM 1276 C CA . ARG A 1 163 ? 2.146 2.943 19.582 1.00 86.81 163 ARG A CA 1
ATOM 1277 C C . ARG A 1 163 ? 1.413 4.284 19.492 1.00 86.81 163 ARG A C 1
ATOM 1279 O O . ARG A 1 163 ? 1.680 5.086 18.594 1.00 86.81 163 ARG A O 1
ATOM 1286 N N . LYS A 1 164 ? 0.560 4.569 20.479 1.00 88.12 164 LYS A N 1
ATOM 1287 C CA . LYS A 1 164 ? -0.234 5.813 20.568 1.00 88.12 164 LYS A CA 1
ATOM 1288 C C . LYS A 1 164 ? -1.185 6.001 19.372 1.00 88.12 164 LYS A C 1
ATOM 1290 O O . LYS A 1 164 ? -1.497 7.130 18.994 1.00 88.12 164 LYS A O 1
ATOM 1295 N N . GLY A 1 165 ? -1.603 4.903 18.745 1.00 87.12 165 GLY A N 1
ATOM 1296 C CA . GLY A 1 165 ? -2.535 4.869 17.619 1.00 87.12 165 GLY A CA 1
ATOM 1297 C C . GLY A 1 165 ? -2.019 5.509 16.328 1.00 87.12 165 GLY A C 1
ATOM 1298 O O . GLY A 1 165 ? -2.831 5.869 15.472 1.00 87.12 165 GLY A O 1
ATOM 1299 N N . LYS A 1 166 ? -0.701 5.687 16.191 1.00 94.75 166 LYS A N 1
ATOM 1300 C CA . LYS A 1 166 ? -0.060 6.196 14.974 1.00 94.75 166 LYS A CA 1
ATOM 1301 C C . LYS A 1 166 ? -0.029 5.115 13.898 1.00 94.75 166 LYS A C 1
ATOM 1303 O O . LYS A 1 166 ? 0.213 3.955 14.203 1.00 94.75 166 LYS A O 1
ATOM 1308 N N . ILE A 1 167 ? -0.298 5.492 12.654 1.00 97.31 167 ILE A N 1
ATOM 1309 C CA . ILE A 1 167 ? -0.466 4.554 11.545 1.00 97.31 167 ILE A CA 1
ATOM 1310 C C . ILE A 1 167 ? 0.653 4.758 10.540 1.00 97.31 167 ILE A C 1
ATOM 1312 O O . ILE A 1 167 ? 0.772 5.833 9.958 1.00 97.31 167 ILE A O 1
ATOM 1316 N N . ASP A 1 168 ? 1.424 3.711 10.303 1.00 97.56 168 ASP A N 1
ATOM 1317 C CA . ASP A 1 168 ? 2.278 3.627 9.130 1.00 97.56 168 ASP A CA 1
ATOM 1318 C C . ASP A 1 168 ? 1.423 3.086 7.994 1.00 97.56 168 ASP A C 1
ATOM 1320 O O . ASP A 1 168 ? 0.806 2.028 8.129 1.00 97.56 168 ASP A O 1
ATOM 1324 N N . PHE A 1 169 ? 1.327 3.836 6.907 1.00 97.62 169 PHE A N 1
ATOM 1325 C CA . PHE A 1 169 ? 0.425 3.545 5.804 1.00 97.62 169 PHE A CA 1
ATOM 1326 C C . PHE A 1 169 ? 1.198 3.498 4.494 1.00 97.62 169 PHE A C 1
ATOM 1328 O O . PHE A 1 169 ? 1.957 4.414 4.186 1.00 97.62 169 PHE A O 1
ATOM 1335 N N . TYR A 1 170 ? 0.973 2.447 3.714 1.00 97.81 170 TYR A N 1
ATOM 1336 C CA . TYR A 1 170 ? 1.598 2.241 2.417 1.00 97.81 170 TYR A CA 1
ATOM 1337 C C . TYR A 1 170 ? 0.547 2.185 1.316 1.00 97.81 170 TYR A C 1
ATOM 1339 O O . TYR A 1 170 ? -0.299 1.285 1.289 1.00 97.81 170 TYR A O 1
ATOM 1347 N N . ASP A 1 171 ? 0.642 3.129 0.381 1.00 95.69 171 ASP A N 1
ATOM 1348 C CA . ASP A 1 171 ? -0.108 3.121 -0.867 1.00 95.69 171 ASP A CA 1
ATOM 1349 C C . ASP A 1 171 ? 0.851 2.840 -2.031 1.00 95.69 171 ASP A C 1
ATOM 1351 O O . ASP A 1 171 ? 1.674 3.701 -2.364 1.00 95.69 171 ASP A O 1
ATOM 1355 N N . PRO A 1 172 ? 0.723 1.689 -2.716 1.00 93.06 172 PRO A N 1
ATOM 1356 C CA . PRO A 1 172 ? 1.586 1.330 -3.835 1.00 93.06 172 PRO A CA 1
ATOM 1357 C C . PRO A 1 172 ? 1.675 2.381 -4.942 1.00 93.06 172 PRO A C 1
ATOM 1359 O O . PRO A 1 172 ? 2.649 2.402 -5.681 1.00 93.06 172 PRO A O 1
ATOM 1362 N N . ASN A 1 173 ? 0.700 3.277 -5.099 1.00 89.31 173 ASN A N 1
ATOM 1363 C CA . ASN A 1 173 ? 0.767 4.322 -6.120 1.00 89.31 173 ASN A CA 1
ATOM 1364 C C . ASN A 1 173 ? 1.605 5.547 -5.729 1.00 89.31 173 ASN A C 1
ATOM 1366 O O . ASN A 1 173 ? 1.907 6.379 -6.596 1.00 89.31 173 ASN A O 1
ATOM 1370 N N . ILE A 1 174 ? 1.963 5.678 -4.453 1.00 91.12 174 ILE A N 1
ATOM 1371 C CA . ILE A 1 174 ? 2.622 6.861 -3.893 1.00 91.12 174 ILE A CA 1
ATOM 1372 C C . ILE A 1 174 ? 3.931 6.486 -3.206 1.00 91.12 174 ILE A C 1
ATOM 1374 O O . ILE A 1 174 ? 4.963 7.079 -3.515 1.00 91.12 174 ILE A O 1
ATOM 1378 N N . GLY A 1 175 ? 3.886 5.523 -2.292 1.00 93.38 175 GLY A N 1
ATOM 1379 C CA . GLY A 1 175 ? 4.925 5.264 -1.305 1.00 93.38 175 GLY A CA 1
ATOM 1380 C C . GLY A 1 175 ? 4.307 5.032 0.072 1.00 93.38 175 GLY A C 1
ATOM 1381 O O . GLY A 1 175 ? 3.166 4.579 0.182 1.00 93.38 175 GLY A O 1
ATOM 1382 N N . GLU A 1 176 ? 5.045 5.358 1.126 1.00 96.62 176 GLU A N 1
ATOM 1383 C CA . GLU A 1 176 ? 4.573 5.227 2.507 1.00 96.62 176 GLU A CA 1
ATOM 1384 C C . GLU A 1 176 ? 4.581 6.559 3.255 1.00 96.62 176 GLU A C 1
ATOM 1386 O O . GLU A 1 176 ? 5.346 7.473 2.943 1.00 96.62 176 GLU A O 1
ATOM 1391 N N . ALA A 1 177 ? 3.721 6.638 4.265 1.00 97.00 177 ALA A N 1
ATOM 1392 C CA . ALA A 1 177 ? 3.725 7.679 5.275 1.00 97.00 177 ALA A CA 1
ATOM 1393 C C . ALA A 1 177 ? 3.755 7.031 6.662 1.00 97.00 177 ALA A C 1
ATOM 1395 O O . ALA A 1 177 ? 2.869 6.246 7.007 1.00 97.00 177 ALA A O 1
ATOM 1396 N N . LEU A 1 178 ? 4.764 7.365 7.461 1.00 96.38 178 LEU A N 1
ATOM 1397 C CA . LEU A 1 178 ? 5.006 6.789 8.780 1.00 96.38 178 LEU A CA 1
ATOM 1398 C C . LEU A 1 178 ? 4.483 7.733 9.864 1.00 96.38 178 LEU A C 1
ATOM 1400 O O . LEU A 1 178 ? 4.911 8.883 9.966 1.00 96.38 178 LEU A O 1
ATOM 1404 N N . GLY A 1 179 ? 3.546 7.265 10.687 1.00 96.31 179 GLY A N 1
ATOM 1405 C CA . GLY A 1 179 ? 2.975 8.062 11.778 1.00 96.31 179 GLY A CA 1
ATOM 1406 C C . GLY A 1 179 ? 1.757 8.931 11.427 1.00 96.31 179 GLY A C 1
ATOM 1407 O O . GLY A 1 179 ? 1.501 9.949 12.089 1.00 96.31 179 GLY A O 1
ATOM 1408 N N . MET A 1 180 ? 0.958 8.528 10.439 1.00 96.38 180 MET A N 1
ATOM 1409 C CA . MET A 1 180 ? -0.339 9.138 10.137 1.00 96.38 180 MET A CA 1
ATOM 1410 C C . MET A 1 180 ? -1.339 8.989 11.294 1.00 96.38 180 MET A C 1
ATOM 1412 O O . MET A 1 180 ? -1.283 8.062 12.102 1.00 96.38 180 MET A O 1
ATOM 1416 N N . SER A 1 181 ? -2.292 9.914 11.383 1.00 94.38 181 SER A N 1
ATOM 1417 C CA . SER A 1 181 ? -3.434 9.804 12.298 1.00 94.38 181 SER A CA 1
ATOM 1418 C C . SER A 1 181 ? -4.643 9.159 11.611 1.00 94.38 181 SER A C 1
ATOM 1420 O O . SER A 1 181 ? -4.853 9.353 10.412 1.00 94.38 181 SER A O 1
ATOM 1422 N N . LYS A 1 182 ? -5.492 8.456 12.378 1.00 92.56 182 LYS A N 1
ATOM 1423 C CA . LYS A 1 182 ? -6.763 7.888 11.880 1.00 92.56 182 LYS A CA 1
ATOM 1424 C C . LYS A 1 182 ? -7.610 8.909 11.093 1.00 92.56 182 LYS A C 1
ATOM 1426 O O . LYS A 1 182 ? -8.010 8.584 9.975 1.00 92.56 182 LYS A O 1
ATOM 1431 N N . PRO A 1 183 ? -7.854 10.143 11.593 1.00 92.38 183 PRO A N 1
ATOM 1432 C CA . PRO A 1 183 ? -8.673 11.114 10.865 1.00 92.38 183 PRO A CA 1
ATOM 1433 C C . PRO A 1 183 ? -8.033 11.581 9.554 1.00 92.38 183 PRO A C 1
ATOM 1435 O O . PRO A 1 183 ? -8.740 11.815 8.576 1.00 92.38 183 PRO A O 1
ATOM 1438 N N . ALA A 1 184 ? -6.704 11.715 9.514 1.00 93.31 184 ALA A N 1
ATOM 1439 C CA . ALA A 1 184 ? -6.003 12.091 8.291 1.00 93.31 184 ALA A CA 1
ATOM 1440 C C . ALA A 1 184 ? -6.101 10.987 7.230 1.00 93.31 184 ALA A C 1
ATOM 1442 O O . ALA A 1 184 ? -6.408 11.280 6.077 1.00 93.31 184 ALA A O 1
ATOM 1443 N N . LEU A 1 185 ? -5.930 9.722 7.627 1.00 93.44 185 LEU A N 1
ATOM 1444 C CA . LEU A 1 185 ? -6.044 8.581 6.718 1.00 93.44 185 LEU A CA 1
ATOM 1445 C C . LEU A 1 185 ? -7.475 8.389 6.183 1.00 93.44 185 LEU A C 1
ATOM 1447 O O . LEU A 1 185 ? -7.675 8.054 5.014 1.00 93.44 185 LEU A O 1
ATOM 1451 N N . GLN A 1 186 ? -8.483 8.660 7.016 1.00 92.50 186 GLN A N 1
ATOM 1452 C CA . GLN A 1 186 ? -9.883 8.697 6.590 1.00 92.50 186 GLN A CA 1
ATOM 1453 C C . GLN A 1 186 ? -10.130 9.783 5.539 1.00 92.50 186 GLN A C 1
ATOM 1455 O O . GLN A 1 186 ? -10.744 9.514 4.506 1.00 92.50 186 GLN A O 1
ATOM 1460 N N . GLY A 1 187 ? -9.614 10.994 5.780 1.00 91.94 187 GLY A N 1
ATOM 1461 C CA . GLY A 1 187 ? -9.681 12.098 4.823 1.00 91.94 187 GLY A CA 1
ATOM 1462 C C . GLY A 1 187 ? -9.024 11.743 3.490 1.00 91.94 187 GLY A C 1
ATOM 1463 O O . GLY A 1 187 ? -9.648 11.919 2.445 1.00 91.94 187 GLY A O 1
ATOM 1464 N N . TYR A 1 188 ? -7.823 11.160 3.542 1.00 93.88 188 TYR A N 1
ATOM 1465 C CA . TYR A 1 188 ? -7.111 10.668 2.364 1.00 93.88 188 TYR A CA 1
ATOM 1466 C C . TYR A 1 188 ? -7.947 9.662 1.565 1.00 93.88 188 TYR A C 1
ATOM 1468 O O . TYR A 1 188 ? -8.147 9.836 0.367 1.00 93.88 188 TYR A O 1
ATOM 1476 N N . SER A 1 189 ? -8.494 8.640 2.222 1.00 93.00 189 SER A N 1
ATOM 1477 C CA . SER A 1 189 ? -9.220 7.557 1.542 1.00 93.00 189 SER A CA 1
ATOM 1478 C C . SER A 1 189 ? -10.495 8.040 0.859 1.00 93.00 189 SER A C 1
ATOM 1480 O O . SER A 1 189 ? -10.820 7.605 -0.250 1.00 93.00 189 SER A O 1
ATOM 1482 N N . ARG A 1 190 ? -11.201 8.987 1.490 1.00 92.62 190 ARG A N 1
ATOM 1483 C CA . ARG A 1 190 ? -12.334 9.678 0.869 1.00 92.62 190 ARG A CA 1
ATOM 1484 C C . ARG A 1 190 ? -11.877 10.455 -0.365 1.00 92.62 190 ARG A C 1
ATOM 1486 O O . ARG A 1 190 ? -12.429 10.254 -1.444 1.00 92.62 190 ARG A O 1
ATOM 1493 N N . ALA A 1 191 ? -10.849 11.287 -0.222 1.00 90.75 191 ALA A N 1
ATOM 1494 C CA . ALA A 1 191 ? -10.371 12.151 -1.294 1.00 90.75 191 ALA A CA 1
ATOM 1495 C C . ALA A 1 191 ? -9.776 11.364 -2.477 1.00 90.75 191 ALA A C 1
ATOM 1497 O O . ALA A 1 191 ? -9.940 11.760 -3.631 1.00 90.75 191 ALA A O 1
ATOM 1498 N N . ALA A 1 192 ? -9.150 10.213 -2.216 1.00 89.69 192 ALA A N 1
ATOM 1499 C CA . ALA A 1 192 ? -8.683 9.292 -3.245 1.00 89.69 192 ALA A CA 1
ATOM 1500 C C . ALA A 1 192 ? -9.851 8.723 -4.062 1.00 89.69 192 ALA A C 1
ATOM 1502 O O . ALA A 1 192 ? -9.815 8.749 -5.292 1.00 89.69 192 ALA A O 1
ATOM 1503 N N . ALA A 1 193 ? -10.928 8.284 -3.401 1.00 89.50 193 ALA A N 1
ATOM 1504 C CA . ALA A 1 193 ? -12.122 7.801 -4.090 1.00 89.50 193 ALA A CA 1
ATOM 1505 C C . ALA A 1 193 ? -12.821 8.904 -4.906 1.00 89.50 193 ALA A C 1
ATOM 1507 O O . ALA A 1 193 ? -13.172 8.666 -6.063 1.00 89.50 193 ALA A O 1
ATOM 1508 N N . GLU A 1 194 ? -12.978 10.101 -4.333 1.00 90.12 194 GLU A N 1
ATOM 1509 C CA . GLU A 1 194 ? -13.539 11.275 -5.017 1.00 90.12 194 GLU A CA 1
ATOM 1510 C C . GLU A 1 194 ? -12.701 11.676 -6.242 1.00 90.12 194 GLU A C 1
ATOM 1512 O O . GLU A 1 194 ? -13.255 11.931 -7.312 1.00 90.12 194 GLU A O 1
ATOM 1517 N N . SER A 1 195 ? -11.369 11.676 -6.115 1.00 87.62 195 SER A N 1
ATOM 1518 C CA . SER A 1 195 ? -10.444 12.017 -7.203 1.00 87.62 195 SER A CA 1
ATOM 1519 C C . SER A 1 195 ? -10.541 11.030 -8.362 1.00 87.62 195 SER A C 1
ATOM 1521 O O . SER A 1 195 ? -10.643 11.461 -9.510 1.00 87.62 195 SER A O 1
ATOM 1523 N N . SER A 1 196 ? -10.569 9.721 -8.083 1.00 82.88 196 SER A N 1
ATOM 1524 C CA . SER A 1 196 ? -10.777 8.705 -9.123 1.00 82.88 196 SER A CA 1
ATOM 1525 C C . SER A 1 196 ? -12.115 8.905 -9.840 1.00 82.88 196 SER A C 1
ATOM 1527 O O . SER A 1 196 ? -12.143 8.968 -11.064 1.00 82.88 196 SER A O 1
ATOM 1529 N N . CYS A 1 197 ? -13.210 9.100 -9.095 1.00 84.56 197 CYS A N 1
ATOM 1530 C CA . CYS A 1 197 ? -14.548 9.289 -9.668 1.00 84.56 197 CYS A CA 1
ATOM 1531 C C . CYS A 1 197 ? -14.629 10.529 -10.567 1.00 84.56 197 CYS A C 1
ATOM 1533 O O . CYS A 1 197 ? -15.121 10.457 -11.693 1.00 84.56 197 CYS A O 1
ATOM 1535 N N . LYS A 1 198 ? -14.095 11.660 -10.084 1.00 82.38 198 LYS A N 1
ATOM 1536 C CA . LYS A 1 198 ? -14.067 12.933 -10.816 1.00 82.38 198 LYS A CA 1
ATOM 1537 C C . LYS A 1 198 ? -13.326 12.808 -12.141 1.00 82.38 198 LYS A C 1
ATOM 1539 O O . LYS A 1 198 ? -13.725 13.416 -13.129 1.00 82.38 198 LYS A O 1
ATOM 1544 N N . VAL A 1 199 ? -12.223 12.070 -12.150 1.00 79.38 199 VAL A N 1
ATOM 1545 C CA . VAL A 1 199 ? -11.345 11.980 -13.316 1.00 79.38 199 VAL A CA 1
ATOM 1546 C C . VAL A 1 199 ? -11.822 10.938 -14.321 1.00 79.38 199 VAL A C 1
ATOM 1548 O O . VAL A 1 199 ? -11.677 11.153 -15.518 1.00 79.38 199 VAL A O 1
ATOM 1551 N N . GLU A 1 200 ? -12.465 9.867 -13.863 1.00 77.44 200 GLU A N 1
ATOM 1552 C CA . GLU A 1 200 ? -13.129 8.889 -14.733 1.00 77.44 200 GLU A CA 1
ATOM 1553 C C . GLU A 1 200 ? -14.454 9.410 -15.324 1.00 77.44 200 GLU A C 1
ATOM 1555 O O . GLU A 1 200 ? -15.088 8.712 -16.113 1.00 77.44 200 GLU A O 1
ATOM 1560 N N . GLY A 1 201 ? -14.895 10.619 -14.947 1.00 77.88 201 GLY A N 1
ATOM 1561 C CA . GLY A 1 201 ? -16.169 11.193 -15.394 1.00 77.88 201 GLY A CA 1
ATOM 1562 C C . GLY A 1 201 ? -17.384 10.410 -14.891 1.00 77.88 201 GLY A C 1
ATOM 1563 O O . GLY A 1 201 ? -18.454 10.453 -15.496 1.00 77.88 201 GLY A O 1
ATOM 1564 N N . VAL A 1 202 ? -17.215 9.656 -13.805 1.00 82.06 202 VAL A N 1
ATOM 1565 C CA . VAL A 1 202 ? -18.265 8.826 -13.223 1.00 82.06 202 VAL A CA 1
ATOM 1566 C C . VAL A 1 202 ? -19.105 9.674 -12.272 1.00 82.06 202 VAL A C 1
ATOM 1568 O O . VAL A 1 202 ? -18.584 10.507 -11.531 1.00 82.06 202 VAL A O 1
ATOM 1571 N N . ASP A 1 203 ? -20.417 9.445 -12.276 1.00 83.62 203 ASP A N 1
ATOM 1572 C CA . ASP A 1 203 ? -21.334 10.095 -11.345 1.00 83.62 203 ASP A CA 1
ATOM 1573 C C . ASP A 1 203 ? -20.952 9.783 -9.884 1.00 83.62 203 ASP A C 1
ATOM 1575 O O . ASP A 1 203 ? -20.787 8.620 -9.502 1.00 83.62 203 ASP A O 1
ATOM 1579 N N . PHE A 1 204 ? -20.854 10.826 -9.053 1.00 83.62 204 PHE A N 1
ATOM 1580 C CA . PHE A 1 204 ? -20.529 10.725 -7.626 1.00 83.62 204 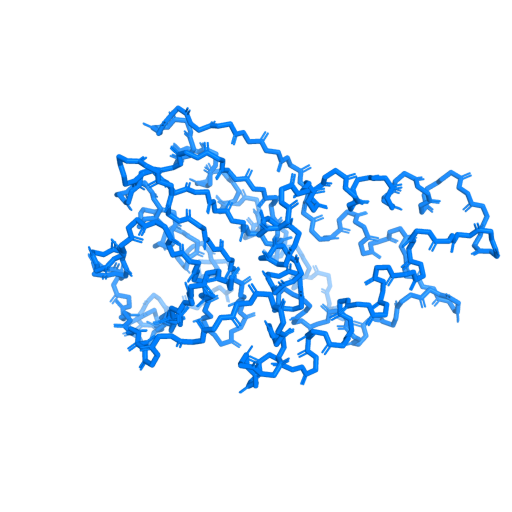PHE A CA 1
ATOM 1581 C C . PHE A 1 204 ? -21.477 9.800 -6.849 1.00 83.62 204 PHE A C 1
ATOM 1583 O O . PHE A 1 204 ? -21.078 9.220 -5.839 1.00 83.62 204 PHE A O 1
ATOM 1590 N N . SER A 1 205 ? -22.716 9.609 -7.304 1.00 85.12 205 SER A N 1
ATOM 1591 C CA . SER A 1 205 ? -23.651 8.634 -6.735 1.00 85.12 205 SER A CA 1
ATOM 1592 C C . SER A 1 205 ? -23.100 7.206 -6.751 1.00 85.12 205 SER A C 1
ATOM 1594 O O . SER A 1 205 ? -23.389 6.452 -5.820 1.00 85.12 205 SER A O 1
ATOM 1596 N N . LYS A 1 206 ? -22.232 6.849 -7.712 1.00 84.62 206 LYS A N 1
ATOM 1597 C CA . LYS A 1 206 ? -21.561 5.538 -7.752 1.00 84.62 206 LYS A CA 1
ATOM 1598 C C . LYS A 1 206 ? -20.551 5.344 -6.622 1.00 84.62 206 LYS A C 1
ATOM 1600 O O . LYS A 1 206 ? -20.219 4.208 -6.295 1.00 84.62 206 LYS A O 1
ATOM 1605 N N . LEU A 1 207 ? -20.093 6.414 -5.965 1.00 87.38 207 LEU A N 1
ATOM 1606 C CA . LEU A 1 207 ? -19.257 6.279 -4.770 1.00 87.38 207 LEU A CA 1
ATOM 1607 C C . LEU A 1 207 ? -20.027 5.665 -3.604 1.00 87.38 207 LEU A C 1
ATOM 1609 O O . LEU A 1 207 ? -19.413 4.962 -2.810 1.00 87.38 207 LEU A O 1
ATOM 1613 N N . LYS A 1 208 ? -21.354 5.843 -3.521 1.00 87.06 208 LYS A N 1
ATOM 1614 C CA . LYS A 1 208 ? -22.181 5.320 -2.414 1.00 87.06 208 LYS A CA 1
ATOM 1615 C C . LYS A 1 208 ? -22.124 3.797 -2.279 1.00 87.06 208 LYS A C 1
ATOM 1617 O O . LYS A 1 208 ? -22.379 3.281 -1.198 1.00 87.06 208 LYS A O 1
ATOM 1622 N N . THR A 1 209 ? -21.786 3.080 -3.349 1.00 87.38 209 THR A N 1
ATOM 1623 C CA . THR A 1 209 ? -21.627 1.618 -3.335 1.00 87.38 209 THR A CA 1
ATOM 1624 C C . THR A 1 209 ? -20.174 1.181 -3.150 1.00 87.38 209 THR A C 1
ATOM 1626 O O . THR A 1 209 ? -19.909 -0.012 -3.007 1.00 87.38 209 THR A O 1
ATOM 1629 N N . LYS A 1 210 ? -19.213 2.115 -3.156 1.00 90.81 210 LYS A N 1
ATOM 1630 C CA . LYS A 1 210 ? -17.792 1.803 -2.992 1.00 90.81 210 LYS A CA 1
ATOM 1631 C C . LYS A 1 210 ? -17.514 1.395 -1.549 1.00 90.81 210 LYS A C 1
ATOM 1633 O O . LYS A 1 210 ? -17.956 2.042 -0.598 1.00 90.81 210 LYS A O 1
ATOM 1638 N N . LYS A 1 211 ? -16.753 0.315 -1.402 1.00 93.75 211 LYS A N 1
ATOM 1639 C CA . LYS A 1 211 ? -16.484 -0.352 -0.131 1.00 93.75 211 LYS A CA 1
ATOM 1640 C C . LYS A 1 211 ? -14.986 -0.566 0.039 1.00 93.75 211 LYS A C 1
ATOM 1642 O O . LYS A 1 211 ? -14.306 -0.947 -0.909 1.00 93.75 211 LYS A O 1
ATOM 1647 N N . LEU A 1 212 ? -14.498 -0.354 1.253 1.00 94.94 212 LEU A N 1
ATOM 1648 C CA . LEU A 1 212 ? -13.200 -0.831 1.709 1.00 94.94 212 LEU A CA 1
ATOM 1649 C C . LEU A 1 212 ? -13.413 -2.086 2.551 1.00 94.94 212 LEU A C 1
ATOM 1651 O O . LEU A 1 212 ? -14.262 -2.105 3.445 1.00 94.94 212 LEU A O 1
ATOM 1655 N N . THR A 1 213 ? -12.631 -3.117 2.268 1.00 95.44 213 THR A N 1
ATOM 1656 C CA . THR A 1 213 ? -12.505 -4.325 3.086 1.00 95.44 213 THR A CA 1
ATOM 1657 C C . THR A 1 213 ? -11.151 -4.281 3.772 1.00 95.44 213 THR A C 1
ATOM 1659 O O . THR A 1 213 ? -10.136 -4.087 3.110 1.00 95.44 213 THR A O 1
ATOM 1662 N N . ILE A 1 214 ? -11.134 -4.428 5.093 1.00 96.25 214 ILE A N 1
ATOM 1663 C CA . ILE A 1 214 ? -9.942 -4.277 5.929 1.00 96.25 214 ILE A CA 1
ATOM 1664 C C . ILE A 1 214 ? -9.760 -5.568 6.714 1.00 96.25 214 ILE A C 1
ATOM 1666 O O . ILE A 1 214 ? -10.576 -5.890 7.575 1.00 96.25 214 ILE A O 1
ATOM 1670 N N . THR A 1 215 ? -8.696 -6.301 6.418 1.00 96.94 215 THR A N 1
ATOM 1671 C CA . THR A 1 215 ? -8.397 -7.592 7.049 1.00 96.94 215 THR A CA 1
ATOM 1672 C C . THR A 1 215 ? -7.282 -7.414 8.069 1.00 96.94 215 THR A C 1
ATOM 1674 O O . THR A 1 215 ? -6.240 -6.857 7.729 1.00 96.94 215 THR A O 1
ATOM 1677 N N . GLU A 1 216 ? -7.507 -7.854 9.308 1.00 97.81 216 GLU A N 1
ATOM 1678 C CA . GLU A 1 216 ? -6.585 -7.679 10.439 1.00 97.81 216 GLU A CA 1
ATOM 1679 C C . GLU A 1 216 ? -5.665 -8.891 10.644 1.00 97.81 216 GLU A C 1
ATOM 1681 O O . GLU A 1 216 ? -6.093 -10.051 10.635 1.00 97.81 216 GLU A O 1
ATOM 1686 N N . PHE A 1 217 ? -4.394 -8.595 10.908 1.00 97.88 217 PHE A N 1
ATOM 1687 C CA . PHE A 1 217 ? -3.334 -9.560 11.163 1.00 97.88 217 PHE A CA 1
ATOM 1688 C C . PHE A 1 217 ? -2.491 -9.151 12.375 1.00 97.88 217 PHE A C 1
ATOM 1690 O O . PHE A 1 217 ? -2.321 -7.968 12.673 1.00 97.88 217 PHE A O 1
ATOM 1697 N N . GLN A 1 218 ? -1.923 -10.148 13.047 1.00 97.00 218 GLN A N 1
ATOM 1698 C CA . GLN A 1 218 ? -0.915 -9.978 14.092 1.00 97.00 218 GLN A CA 1
ATOM 1699 C C . GLN A 1 218 ? 0.434 -10.513 13.619 1.00 97.00 218 GLN A C 1
ATOM 1701 O O . GLN A 1 218 ? 0.447 -11.542 12.939 1.00 97.00 218 GLN A O 1
ATOM 1706 N N . PRO A 1 219 ? 1.558 -9.877 13.991 1.00 96.19 219 PRO A N 1
ATOM 1707 C CA . PRO A 1 219 ? 2.866 -10.491 13.799 1.00 96.19 219 PRO A CA 1
ATOM 1708 C C . PRO A 1 219 ? 2.947 -11.820 14.573 1.00 96.19 219 PRO A C 1
ATOM 1710 O O . PRO A 1 219 ? 2.240 -12.007 15.574 1.00 96.19 219 PRO A O 1
ATOM 1713 N N . ILE A 1 220 ? 3.752 -12.755 14.062 1.00 93.25 220 ILE A N 1
ATOM 1714 C CA . ILE A 1 220 ? 4.068 -14.027 14.736 1.00 93.25 220 ILE A CA 1
ATOM 1715 C C . ILE A 1 220 ? 5.213 -13.810 15.719 1.00 93.25 220 ILE A C 1
ATOM 1717 O O . ILE A 1 220 ? 6.180 -13.119 15.335 1.00 93.25 220 ILE A O 1
#

Mean predicted aligned error: 5.09 Å

Sequence (220 aa):
MNQEKKAMLEKALYLYKIEFVKAAEKSRAEINYLGQHSLLWGTMGANGISPAFWFGVCAGLAIEWTKYRVVGNSFVSTLDSARSEAFITPEKERKIIASLKADIERSHRLQDQLTLALKGTCKPTGKVYTSVYPFNNAYSSLKEGNYYYVSSGSHATAMYVGRKGKIDFYDPNIGEALGMSKPALQGYSRAAAESSCKVEGVDFSKLKTKKLTITEFQPI

Nearest PDB structures (foldseek):
  8adc-assembly1_B  TM=5.459E-01  e=1.023E-03  Waddlia chondrophila
  6hv6-assembly1_A  TM=5.429E-01  e=7.691E-04  Photorhabdus asymbiotica subsp. asymbiotica ATCC 43949
  8adb-assembly1_A  TM=4.817E-01  e=7.264E-04  Waddlia chondrophila
  9g6k-assembly1_LO  TM=2.144E-01  e=5.105E-01  Toxoplasma gondii
  8fn2-assembly1_D  TM=1.877E-01  e=5.284E+00  Borreliella burgdorferi B31

Solvent-accessible surface area (backbone atoms only — not comparable to full-atom values): 11469 Å² total; per-residue (Å²): 132,61,71,67,63,51,55,32,51,54,53,23,56,51,51,28,49,53,39,45,50,53,22,21,58,78,38,71,22,52,75,50,82,54,24,47,65,69,43,48,68,51,35,56,52,100,90,44,52,58,76,74,67,56,66,64,36,31,37,2,47,25,50,49,39,51,52,30,49,71,75,73,42,62,44,66,61,53,52,49,53,28,35,48,40,42,76,76,44,62,79,95,73,50,59,61,48,54,54,51,49,54,54,32,51,55,26,35,78,22,56,93,39,51,65,69,56,33,56,97,48,36,43,69,73,84,48,71,47,75,21,50,48,73,30,89,60,62,58,72,84,69,52,62,73,27,36,35,46,36,34,53,88,80,53,26,26,22,36,36,24,40,78,96,62,22,26,33,39,35,37,39,78,49,22,37,30,44,42,22,36,56,70,32,53,39,52,27,56,37,46,38,54,51,30,46,33,64,49,70,71,46,65,71,73,62,44,62,75,38,45,40,40,37,40,38,29,31,69,112

pLDDT: mean 87.89, std 9.82, range [51.75, 98.19]

Secondary structure (DSSP, 8-state):
--HHHHHHHHHHHHHHHHHHHHHHHHHT-EEEE--HHHHHHHH-STTS--HHHHTTTHHHHHHHHHHHHHTT--HHHHHHHHHHHHHHS-GGG-HHHHHHHHHHHHHHHTTT-HHHHTTTTEEEEEEEEEEETT-TTTTTTPPTT-EEEEE-SS-EEEEEE-GGG-EEEEETTTEEEEEE-HHHHHHHHHHHHHHHHHHTT--GGGGGG-EEEEEEEEE-

Organism: NCBI:txid264736

Foldseek 3Di:
DDPLVVVLVVQLLVQLLVLVVVQLVVQVWDFQWDALVLLVVLFDDPLGADPVLPQALLQLLQLVCLQQVLVVHHPSVLSVVQSVCSVPPDPVPRDSRVVSRVSSSLRSVCSVVSCVNCPPWWHFPPDKDKAAPVRPPVLVPDDAQKKKWKDQPRHIWIWHQHPPRFIWIAGNRTGIIGGGHPVSVSSSSNSSLVSSCVSVVHDPVVSRGTMMMMTMIHTD

InterPro domains:
  IPR038765 Papain-like cysteine peptidase superfamily [SSF54001] (56-176)

Radius of gyration: 16.96 Å; Cα contacts (8 Å, |Δi|>4): 384; chains: 1; bounding box: 46×35×46 Å